Protein AF-A0A8H6ACX0-F1 (afdb_monomer)

Mean predicted aligned error: 16.63 Å

Nearest PDB structures (foldseek):
  4gsl-assembly1_A  TM=6.180E-01  e=2.201E-20  Saccharomyces cerevisiae S288C
  3vh3-assembly1_A  TM=6.660E-01  e=3.761E-18  Saccharomyces cerevisiae S288C
  3rui-assembly1_A  TM=6.653E-01  e=6.568E-18  Saccharomyces cerevisiae S288C
  4gsk-assembly1_A  TM=5.801E-01  e=6.174E-18  Saccharomyces cerevisiae S288C
  5yec-assembly1_C  TM=6.368E-01  e=9.916E-16  Saccharomyces cerevisiae S288C

Radius of gyration: 38.09 Å; Cα contacts (8 Å, |Δi|>4): 336; chains: 1; bounding box: 73×60×109 Å

pLDDT: mean 75.37, std 16.46, range [35.62, 96.12]

Structure (mmCIF, N/CA/C/O backbone):
data_AF-A0A8H6ACX0-F1
#
_entry.id   AF-A0A8H6ACX0-F1
#
loop_
_atom_site.group_PDB
_atom_site.id
_atom_site.type_symbol
_atom_site.label_atom_id
_atom_site.label_alt_id
_atom_site.label_comp_id
_atom_site.label_asym_id
_atom_site.label_entity_id
_atom_site.label_seq_id
_atom_site.pdbx_PDB_ins_code
_atom_site.Cartn_x
_atom_site.Cartn_y
_atom_site.Cartn_z
_atom_site.occupancy
_atom_site.B_iso_or_equiv
_atom_site.auth_seq_id
_atom_site.auth_comp_id
_atom_site.auth_asym_id
_atom_site.auth_atom_id
_atom_site.pdbx_PDB_model_num
ATOM 1 N N . MET A 1 1 ? -28.710 7.785 47.797 1.00 82.00 1 MET A N 1
ATOM 2 C CA . MET A 1 1 ? -28.654 9.125 48.424 1.00 82.00 1 MET A CA 1
ATOM 3 C C . MET A 1 1 ? -29.672 9.328 49.544 1.00 82.00 1 MET A C 1
ATOM 5 O O . MET A 1 1 ? -29.223 9.497 50.665 1.00 82.00 1 MET A O 1
ATOM 9 N N . LEU A 1 2 ? -30.997 9.242 49.324 1.00 87.50 2 LEU A N 1
ATOM 10 C CA . LEU A 1 2 ? -31.997 9.499 50.390 1.00 87.50 2 LEU A CA 1
ATOM 11 C C . LEU A 1 2 ? -31.757 8.698 51.688 1.00 87.50 2 LEU A C 1
ATOM 13 O O . LEU A 1 2 ? -31.843 9.261 52.769 1.00 87.50 2 LEU A O 1
ATOM 17 N N . ARG A 1 3 ? -31.379 7.414 51.590 1.00 84.50 3 ARG A N 1
ATOM 18 C CA . ARG A 1 3 ? -31.034 6.577 52.757 1.00 84.50 3 ARG A CA 1
ATOM 19 C C . ARG A 1 3 ? -29.955 7.203 53.651 1.00 84.50 3 ARG A C 1
ATOM 21 O O . ARG A 1 3 ? -30.097 7.164 54.864 1.00 84.50 3 ARG A O 1
ATOM 28 N N . ASN A 1 4 ? -28.929 7.815 53.059 1.00 86.75 4 ASN A N 1
ATOM 29 C CA . ASN A 1 4 ? -27.823 8.433 53.792 1.00 86.75 4 ASN A CA 1
ATOM 30 C C . ASN A 1 4 ? -28.323 9.646 54.592 1.00 86.75 4 ASN A C 1
ATOM 32 O O . ASN A 1 4 ? -27.988 9.798 55.762 1.00 86.75 4 ASN A O 1
ATOM 36 N N . LEU A 1 5 ? -29.188 10.465 53.979 1.00 88.00 5 LEU A N 1
ATOM 37 C CA . LEU A 1 5 ? -29.800 11.626 54.631 1.00 88.00 5 LEU A CA 1
ATOM 38 C C . LEU A 1 5 ? -30.750 11.212 55.763 1.00 88.00 5 LEU A C 1
ATOM 40 O O . LEU A 1 5 ? -30.734 11.826 56.821 1.00 88.00 5 LEU A O 1
ATOM 44 N N . LEU A 1 6 ? -31.534 10.144 55.587 1.00 85.81 6 LEU A N 1
ATOM 45 C CA . LEU A 1 6 ? -32.429 9.635 56.636 1.00 85.81 6 LEU A CA 1
ATOM 46 C C . LEU A 1 6 ? -31.661 9.124 57.864 1.00 85.81 6 LEU A C 1
ATOM 48 O O . LEU A 1 6 ? -32.062 9.393 58.994 1.00 85.81 6 LEU A O 1
ATOM 52 N N . VAL A 1 7 ? -30.542 8.424 57.650 1.00 83.88 7 VAL A N 1
ATOM 53 C CA . VAL A 1 7 ? -29.663 7.975 58.743 1.00 83.88 7 VAL A CA 1
ATOM 54 C C . VAL A 1 7 ? -29.082 9.173 59.497 1.00 83.88 7 VAL A C 1
ATOM 56 O O . VAL A 1 7 ? -29.109 9.185 60.728 1.00 83.88 7 VAL A O 1
ATOM 59 N N . LEU A 1 8 ? -28.629 10.206 58.778 1.00 86.06 8 LEU A N 1
ATOM 60 C CA . LEU A 1 8 ? -28.149 11.450 59.384 1.00 86.06 8 LEU A CA 1
ATOM 61 C C . LEU A 1 8 ? -29.243 12.125 60.223 1.00 86.06 8 LEU A C 1
ATOM 63 O O . LEU A 1 8 ? -28.983 12.522 61.359 1.00 86.06 8 LEU A O 1
ATOM 67 N N . VAL A 1 9 ? -30.467 12.212 59.692 1.00 87.25 9 VAL A N 1
ATOM 68 C CA . VAL A 1 9 ? -31.602 12.836 60.384 1.00 87.25 9 VAL A CA 1
ATOM 69 C C . VAL A 1 9 ? -31.907 12.131 61.707 1.00 87.25 9 VAL A C 1
ATOM 71 O O . VAL A 1 9 ? -32.035 12.783 62.748 1.00 87.25 9 VAL A O 1
ATOM 74 N N . LYS A 1 10 ? -31.936 10.795 61.687 1.00 82.50 10 LYS A N 1
ATOM 75 C CA . LYS A 1 10 ? -32.165 9.973 62.879 1.00 82.50 10 LYS A CA 1
ATOM 76 C C . LYS A 1 10 ? -31.045 10.117 63.911 1.00 82.50 10 LYS A C 1
ATOM 78 O O . LYS A 1 10 ? -31.325 10.248 65.099 1.00 82.50 10 LYS A O 1
ATOM 83 N N . HIS A 1 11 ? -29.785 10.133 63.477 1.00 82.38 11 HIS A N 1
ATOM 84 C CA . HIS A 1 11 ? -28.649 10.231 64.393 1.00 82.38 11 HIS A CA 1
ATOM 85 C C . HIS A 1 11 ? -28.528 11.620 65.042 1.00 82.38 11 HIS A C 1
ATOM 87 O O . HIS A 1 11 ? -28.291 11.724 66.245 1.00 82.38 11 HIS A O 1
ATOM 93 N N . ARG A 1 12 ? -28.709 12.691 64.258 1.00 86.50 12 ARG A N 1
ATOM 94 C CA . ARG A 1 12 ? -28.449 14.070 64.699 1.00 86.50 12 ARG A CA 1
ATOM 95 C C . ARG A 1 12 ? -29.638 14.729 65.397 1.00 86.50 12 ARG A C 1
ATOM 97 O O . ARG A 1 12 ? -29.415 15.430 66.382 1.00 86.50 12 ARG A O 1
ATOM 104 N N . TRP A 1 13 ? -30.862 14.525 64.902 1.00 86.69 13 TRP A N 1
ATOM 105 C CA . TRP A 1 13 ? -32.072 15.190 65.417 1.00 86.69 13 TRP A CA 1
ATOM 106 C C . TRP A 1 13 ? -33.065 14.241 66.097 1.00 86.69 13 TRP A C 1
ATOM 108 O O . TRP A 1 13 ? -34.023 14.724 66.689 1.00 86.69 13 TRP A O 1
ATOM 118 N N . ARG A 1 14 ? -32.836 12.916 66.055 1.00 82.94 14 ARG A N 1
ATOM 119 C CA . ARG A 1 14 ? -33.686 11.898 66.709 1.00 82.94 14 ARG A CA 1
ATOM 120 C C . ARG A 1 14 ? -35.179 12.040 66.365 1.00 82.94 14 ARG A C 1
ATOM 122 O O . ARG A 1 14 ? -36.037 11.882 67.224 1.00 82.94 14 ARG A O 1
ATOM 129 N N . LEU A 1 15 ? -35.474 12.385 65.110 1.00 85.31 15 LEU A N 1
ATOM 130 C CA . LEU A 1 15 ? -36.839 12.532 64.607 1.00 85.31 15 LEU A CA 1
ATOM 131 C C . LEU A 1 15 ? -37.348 11.205 64.038 1.00 85.31 15 LEU A C 1
ATOM 133 O O . LEU A 1 15 ? -36.742 10.659 63.116 1.00 85.31 15 LEU A O 1
ATOM 137 N N . ASP A 1 16 ? -38.503 10.754 64.525 1.00 81.56 16 ASP A N 1
ATOM 138 C CA . ASP A 1 16 ? -39.146 9.506 64.079 1.00 81.56 16 ASP A CA 1
ATOM 139 C C . ASP A 1 16 ? -40.148 9.722 62.930 1.00 81.56 16 ASP A C 1
ATOM 141 O O . ASP A 1 16 ? -40.586 8.774 62.269 1.00 81.56 16 ASP A O 1
ATOM 145 N N . LYS A 1 17 ? -40.510 10.985 62.668 1.00 88.31 17 LYS A N 1
ATOM 146 C CA . LYS A 1 17 ? -41.426 11.404 61.603 1.00 88.31 17 LYS A CA 1
ATOM 147 C C . LYS A 1 17 ? -40.907 12.666 60.929 1.00 88.31 17 LYS A C 1
ATOM 149 O O . LYS A 1 17 ? -40.669 13.669 61.595 1.00 88.31 17 LYS A O 1
ATOM 154 N N . ILE A 1 18 ? -40.772 12.622 59.606 1.00 91.81 18 ILE A N 1
ATOM 155 C CA . ILE A 1 18 ? -40.275 13.738 58.799 1.00 91.81 18 ILE A CA 1
ATOM 156 C C . ILE A 1 18 ? -41.053 13.891 57.494 1.00 91.81 18 ILE A C 1
ATOM 158 O O . ILE A 1 18 ? -41.563 12.922 56.931 1.00 91.81 18 ILE A O 1
ATOM 162 N N . GLN A 1 19 ? -41.104 15.115 56.980 1.00 92.56 19 GLN A N 1
ATOM 163 C CA . GLN A 1 19 ? -41.608 15.410 55.643 1.00 92.56 19 GLN A CA 1
ATOM 164 C C . GLN A 1 19 ? -40.421 15.680 54.714 1.00 92.56 19 GLN A C 1
ATOM 166 O O . GLN A 1 19 ? -39.560 16.498 55.025 1.00 92.56 19 GLN A O 1
ATOM 171 N N . VAL A 1 20 ? -40.351 14.968 53.589 1.00 92.44 20 VAL A N 1
ATOM 172 C CA . VAL A 1 20 ? -39.252 15.057 52.620 1.00 92.44 20 VAL A CA 1
ATOM 173 C C . VAL A 1 20 ? -39.792 15.545 51.282 1.00 92.44 20 VAL A C 1
ATOM 175 O O . VAL A 1 20 ? -40.618 14.877 50.659 1.00 92.44 20 VAL A O 1
ATOM 178 N N . LEU A 1 21 ? -39.281 16.681 50.806 1.00 90.25 21 LEU A N 1
ATOM 179 C CA . LEU A 1 21 ? -39.491 17.145 49.437 1.00 90.25 21 LEU A CA 1
ATOM 180 C C . LEU A 1 21 ? -38.438 16.509 48.520 1.00 90.25 21 LEU A C 1
ATOM 182 O O . LEU A 1 21 ? -37.252 16.827 48.590 1.00 90.25 21 LEU A O 1
ATOM 186 N N . ARG A 1 22 ? -38.867 15.610 47.632 1.00 88.56 22 ARG A N 1
ATOM 187 C CA . ARG A 1 22 ? -38.025 15.079 46.557 1.00 88.56 22 ARG A CA 1
ATOM 188 C C . ARG A 1 22 ? -38.081 16.032 45.370 1.00 88.56 22 ARG A C 1
ATOM 190 O O . ARG A 1 22 ? -38.904 15.842 44.474 1.00 88.56 22 ARG A O 1
ATOM 197 N N . TYR A 1 23 ? -37.190 17.013 45.367 1.00 86.44 23 TYR A N 1
ATOM 198 C CA . TYR A 1 23 ? -37.016 17.920 44.240 1.00 86.44 23 TYR A CA 1
ATOM 199 C C . TYR A 1 23 ? -36.423 17.177 43.032 1.00 86.44 23 TYR A C 1
ATOM 201 O O . TYR A 1 23 ? -35.438 16.445 43.168 1.00 86.44 23 TYR A O 1
ATOM 209 N N . ARG A 1 24 ? -37.044 17.315 41.856 1.00 83.69 24 ARG A N 1
ATOM 210 C CA . ARG A 1 24 ? -36.493 16.840 40.579 1.00 83.69 24 ARG A CA 1
ATOM 211 C C . ARG A 1 24 ? -36.649 17.939 39.546 1.00 83.69 24 ARG A C 1
ATOM 213 O O . ARG A 1 24 ? -37.777 18.283 39.213 1.00 83.69 24 ARG A O 1
ATOM 220 N N . ASP A 1 25 ? -35.529 18.408 39.019 1.00 80.06 25 ASP A N 1
ATOM 221 C CA . ASP A 1 25 ? -35.501 19.419 37.973 1.00 80.06 25 ASP A CA 1
ATOM 222 C C . ASP A 1 25 ? -34.890 18.843 36.698 1.00 80.06 25 ASP A C 1
ATOM 224 O O . ASP A 1 25 ? -33.952 18.044 36.733 1.00 80.06 25 ASP A O 1
ATOM 228 N N . ILE A 1 26 ? -35.467 19.236 35.575 1.00 78.31 26 ILE A N 1
ATOM 229 C CA . ILE A 1 26 ? -34.961 19.000 34.230 1.00 78.31 26 ILE A CA 1
ATOM 230 C C . ILE A 1 26 ? -35.291 20.278 33.480 1.00 78.31 26 ILE A C 1
ATOM 232 O O . ILE A 1 26 ? -36.463 20.531 33.201 1.00 78.31 26 ILE A O 1
ATOM 236 N N . HIS A 1 27 ? -34.251 21.048 33.151 1.00 73.06 27 HIS A N 1
ATOM 237 C CA . HIS A 1 27 ? -34.336 22.327 32.439 1.00 73.06 27 HIS A CA 1
ATOM 238 C C . HIS A 1 27 ? -35.408 22.374 31.332 1.00 73.06 27 HIS A C 1
ATOM 240 O O . HIS A 1 27 ? -36.217 23.296 31.354 1.00 73.06 27 HIS A O 1
ATOM 246 N N . PRO A 1 28 ? -35.519 21.376 30.431 1.00 74.62 28 PRO A N 1
ATOM 247 C CA . PRO A 1 28 ? -36.496 21.430 29.339 1.00 74.62 28 PRO A CA 1
ATOM 248 C C . PRO A 1 28 ? -37.962 21.150 29.735 1.00 74.62 28 PRO A C 1
ATOM 250 O O . PRO A 1 28 ? -38.833 21.185 28.872 1.00 74.62 28 PRO A O 1
ATOM 253 N N . LYS A 1 29 ? -38.277 20.794 30.992 1.00 71.94 29 LYS A N 1
ATOM 254 C CA . LYS A 1 29 ? -39.641 20.408 31.430 1.00 71.94 29 LYS A CA 1
ATOM 255 C C . LYS A 1 29 ? -40.003 20.949 32.818 1.00 71.94 29 LYS A C 1
ATOM 257 O O . LYS A 1 29 ? -40.653 20.241 33.590 1.00 71.94 29 LYS A O 1
ATOM 262 N N . ARG A 1 30 ? -39.598 22.183 33.136 1.00 70.56 30 ARG A N 1
ATOM 263 C CA . ARG A 1 30 ? -39.883 22.836 34.433 1.00 70.56 30 ARG A CA 1
ATOM 264 C C . ARG A 1 30 ? -41.377 22.907 34.766 1.00 70.56 30 ARG A C 1
ATOM 266 O O . ARG A 1 30 ? -41.746 22.736 35.922 1.00 70.56 30 ARG A O 1
ATOM 273 N N . GLU A 1 31 ? -42.222 23.038 33.746 1.00 70.25 31 GLU A N 1
ATOM 274 C CA . GLU A 1 31 ? -43.688 23.079 33.879 1.00 70.25 31 GLU A CA 1
ATOM 275 C C . GLU A 1 31 ? -44.299 21.769 34.405 1.00 70.25 31 GLU A C 1
ATOM 277 O O . GLU A 1 31 ? -45.430 21.731 34.889 1.00 70.25 31 GLU A O 1
ATOM 282 N N . GLN A 1 32 ? -43.569 20.652 34.323 1.00 73.81 32 GLN A N 1
ATOM 283 C CA . GLN A 1 32 ? -44.050 19.374 34.830 1.00 73.81 32 GLN A CA 1
ATOM 284 C C . GLN A 1 32 ? -43.686 19.241 36.310 1.00 73.81 32 GLN A C 1
ATOM 286 O O . GLN A 1 32 ? -42.535 18.966 36.651 1.00 73.81 32 GLN A O 1
ATOM 291 N N . GLY A 1 33 ? -44.686 19.355 37.190 1.00 68.06 33 GLY A N 1
ATOM 292 C CA . GLY A 1 33 ? -44.571 19.135 38.637 1.00 68.06 33 GLY A CA 1
ATOM 293 C C . GLY A 1 33 ? -44.185 17.696 39.005 1.00 68.06 33 GLY A C 1
ATOM 294 O O . GLY A 1 33 ? -45.006 16.912 39.470 1.00 68.06 33 GLY A O 1
ATOM 295 N N . ARG A 1 34 ? -42.920 17.325 38.786 1.00 78.31 34 ARG A N 1
ATOM 296 C CA . ARG A 1 34 ? -42.353 15.989 39.069 1.00 78.31 34 ARG A CA 1
ATOM 297 C C . ARG A 1 34 ? -41.782 15.867 40.482 1.00 78.31 34 ARG A C 1
ATOM 299 O O . ARG A 1 34 ? -41.337 14.783 40.880 1.00 78.31 34 ARG A O 1
ATOM 306 N N . SER A 1 35 ? -41.759 16.976 41.214 1.00 85.31 35 SER A N 1
ATOM 307 C CA . SER A 1 35 ? -41.362 17.026 42.614 1.00 85.31 35 SER A CA 1
ATOM 308 C C . SER A 1 35 ? -42.467 16.438 43.483 1.00 85.31 35 SER A C 1
ATOM 310 O O . SER A 1 35 ? -43.641 16.741 43.304 1.00 85.31 35 SER A O 1
ATOM 312 N N . ILE A 1 36 ? -42.091 15.568 44.417 1.00 87.12 36 ILE A N 1
ATOM 313 C CA . ILE A 1 36 ? -43.046 14.844 45.264 1.00 87.12 36 ILE A CA 1
ATOM 314 C C . ILE A 1 36 ? -42.715 15.145 46.718 1.00 87.12 36 ILE A C 1
ATOM 316 O O . ILE A 1 36 ? -41.563 15.003 47.131 1.00 87.12 36 ILE A O 1
ATOM 320 N N . VAL A 1 37 ? -43.725 15.514 47.501 1.00 90.19 37 VAL A N 1
ATOM 321 C CA . VAL A 1 37 ? -43.616 15.609 48.959 1.00 90.19 37 VAL A CA 1
ATOM 322 C C . VAL A 1 37 ? -44.062 14.281 49.559 1.00 90.19 37 VAL A C 1
ATOM 324 O O . VAL A 1 37 ? -45.166 13.814 49.294 1.00 90.19 37 VAL A O 1
ATOM 327 N N . VAL A 1 38 ? -43.199 13.656 50.356 1.00 90.75 38 VAL A N 1
ATOM 328 C CA . VAL A 1 38 ? -43.487 12.380 51.020 1.00 90.75 38 VAL A CA 1
ATOM 329 C C . VAL A 1 38 ? -43.268 12.538 52.515 1.00 90.75 38 VAL A C 1
ATOM 331 O O . VAL A 1 38 ? -42.186 12.924 52.953 1.00 90.75 38 VAL A O 1
ATOM 334 N N . THR A 1 39 ? -44.278 12.197 53.307 1.00 90.06 39 THR A N 1
ATOM 335 C CA . THR A 1 39 ? -44.142 12.100 54.763 1.00 90.06 39 THR A CA 1
ATOM 336 C C . THR A 1 39 ? -43.707 10.686 55.120 1.00 90.06 39 THR A C 1
ATOM 338 O O . THR A 1 39 ? -44.407 9.718 54.826 1.00 90.06 39 THR A O 1
ATOM 341 N N . LEU A 1 40 ? -42.536 10.563 55.736 1.00 88.12 40 LEU A N 1
ATOM 342 C CA . LEU A 1 40 ? -41.957 9.300 56.171 1.00 88.12 40 LEU A CA 1
ATOM 343 C C . LEU A 1 40 ? -42.019 9.230 57.696 1.00 88.12 40 LEU A C 1
ATOM 345 O O . LEU A 1 40 ? -41.644 10.175 58.386 1.00 88.12 40 LEU A O 1
ATOM 349 N N . ALA A 1 41 ? -42.489 8.103 58.214 1.00 85.50 41 ALA A N 1
ATOM 350 C CA . ALA A 1 41 ? -42.482 7.792 59.635 1.00 85.50 41 ALA A CA 1
ATOM 351 C C . ALA A 1 41 ? -41.902 6.393 59.832 1.00 85.50 41 ALA A C 1
ATOM 353 O O . ALA A 1 41 ? -42.110 5.503 58.997 1.00 85.50 41 ALA A O 1
ATOM 354 N N . GLU A 1 42 ? -41.157 6.197 60.911 1.00 79.25 42 GLU A N 1
ATOM 355 C CA . GLU A 1 42 ? -40.620 4.887 61.250 1.00 79.25 42 GLU A CA 1
ATOM 356 C C . GLU A 1 42 ? -41.750 3.929 61.665 1.00 79.25 42 GLU A C 1
ATOM 358 O O . GLU A 1 42 ? -42.596 4.260 62.488 1.00 79.25 42 GLU A O 1
ATOM 363 N N . LYS A 1 43 ? -41.783 2.721 61.085 1.00 69.75 43 LYS A N 1
ATOM 364 C CA . LYS A 1 43 ? -42.826 1.710 61.362 1.00 69.75 43 LYS A CA 1
ATOM 365 C C . LYS A 1 43 ? -42.577 0.874 62.628 1.00 69.75 43 LYS A C 1
ATOM 367 O O . LYS A 1 43 ? -43.373 -0.007 62.931 1.00 69.75 43 LYS A O 1
ATOM 372 N N . ASN A 1 44 ? -41.499 1.122 63.371 1.00 57.25 44 ASN A N 1
ATOM 373 C CA . ASN A 1 44 ? -41.076 0.270 64.483 1.00 57.25 44 ASN A CA 1
ATOM 374 C C . ASN A 1 44 ? -41.354 0.912 65.845 1.00 57.25 44 ASN A C 1
ATOM 376 O O . ASN A 1 44 ? -40.449 1.448 66.472 1.00 57.25 44 ASN A O 1
ATOM 380 N N . GLN A 1 45 ? -42.587 0.780 66.336 1.00 52.47 45 GLN A N 1
ATOM 381 C CA . GLN A 1 45 ? -42.869 0.925 67.772 1.00 52.47 45 GLN A CA 1
ATOM 382 C C . GLN A 1 45 ? -42.791 -0.411 68.538 1.00 52.47 45 GLN A C 1
ATOM 384 O O . GLN A 1 45 ? -42.699 -0.389 69.755 1.00 52.47 45 GLN A O 1
ATOM 389 N N . HIS A 1 46 ? -42.733 -1.571 67.862 1.00 44.75 46 HIS A N 1
ATOM 390 C CA . HIS A 1 46 ? -42.838 -2.888 68.524 1.00 44.75 46 HIS A CA 1
ATOM 391 C C . HIS A 1 46 ? -41.565 -3.755 68.578 1.00 44.75 46 HIS A C 1
ATOM 393 O O . HIS A 1 46 ? -41.613 -4.850 69.126 1.00 44.75 46 HIS A O 1
ATOM 399 N N . LEU A 1 47 ? -40.415 -3.295 68.074 1.00 47.31 47 LEU A N 1
ATOM 400 C CA . LEU A 1 47 ? -39.134 -4.023 68.212 1.00 47.31 47 LEU A CA 1
ATOM 401 C C . LEU A 1 47 ? -38.209 -3.435 69.293 1.00 47.31 47 LEU A C 1
ATOM 403 O O . LEU A 1 47 ? -37.073 -3.876 69.439 1.00 47.31 47 LEU A O 1
ATOM 407 N N . LEU A 1 48 ? -38.682 -2.433 70.044 1.00 47.81 48 LEU A N 1
ATOM 408 C CA . LEU A 1 48 ? -37.875 -1.683 71.013 1.00 47.81 48 LEU A CA 1
ATOM 409 C C . LEU A 1 48 ? -38.030 -2.142 72.472 1.00 47.81 48 LEU A C 1
ATOM 411 O O . LEU A 1 48 ? -37.261 -1.682 73.313 1.00 47.81 48 LEU A O 1
ATOM 415 N N . ASP A 1 49 ? -38.927 -3.087 72.773 1.00 41.69 49 ASP A N 1
ATOM 416 C CA . ASP A 1 49 ? -39.101 -3.585 74.149 1.00 41.69 49 ASP A CA 1
ATOM 417 C C . ASP A 1 49 ? -38.270 -4.833 74.492 1.00 41.69 49 ASP A C 1
ATOM 419 O O . ASP A 1 49 ? -38.099 -5.135 75.669 1.00 41.69 49 ASP A O 1
ATOM 423 N N . SER A 1 50 ? -37.660 -5.522 73.518 1.00 39.59 50 SER A N 1
ATOM 424 C CA . SER A 1 50 ? -36.842 -6.720 73.793 1.00 39.59 50 SER A CA 1
ATOM 425 C C . SER A 1 50 ? -35.332 -6.543 73.602 1.00 39.59 50 SER A C 1
ATOM 427 O O . SER A 1 50 ? -34.583 -7.491 73.821 1.00 39.59 50 SER A O 1
ATOM 429 N N . VAL A 1 51 ? -34.849 -5.354 73.222 1.00 43.47 51 VAL A N 1
ATOM 430 C CA . VAL A 1 51 ? -33.404 -5.084 73.069 1.00 43.47 51 VAL A CA 1
ATOM 431 C C . VAL A 1 51 ? -33.042 -3.720 73.664 1.00 43.47 51 VAL A C 1
ATOM 433 O O . VAL A 1 51 ? -32.431 -2.864 73.029 1.00 43.47 51 VAL A O 1
ATOM 436 N N . LYS A 1 52 ? -33.411 -3.494 74.928 1.00 46.38 52 LYS A N 1
ATOM 437 C CA . LYS A 1 52 ? -32.636 -2.573 75.766 1.00 46.38 52 LYS A CA 1
ATOM 438 C C . LYS A 1 52 ? -31.378 -3.316 76.216 1.00 46.38 52 LYS A C 1
ATOM 440 O O . LYS A 1 52 ? -31.472 -4.384 76.805 1.00 46.38 52 LYS A O 1
ATOM 445 N N . LEU A 1 53 ? -30.222 -2.704 75.954 1.00 44.56 53 LEU A N 1
ATOM 446 C CA . LEU A 1 53 ? -28.901 -3.060 76.487 1.00 44.56 53 LEU A CA 1
ATOM 447 C C . LEU A 1 53 ? -28.280 -4.365 75.961 1.00 44.56 53 LEU A C 1
ATOM 449 O O . LEU A 1 53 ? -28.103 -5.323 76.707 1.00 44.56 53 LEU A O 1
ATOM 453 N N . LYS A 1 54 ? -27.817 -4.361 74.706 1.00 35.62 54 LYS A N 1
ATOM 454 C CA . LYS A 1 54 ? -26.552 -5.023 74.339 1.00 35.62 54 LYS A CA 1
ATOM 455 C C . LYS A 1 54 ? -26.027 -4.471 73.012 1.00 35.62 54 LYS A C 1
ATOM 457 O O . LYS A 1 54 ? -26.752 -4.439 72.029 1.00 35.62 54 LYS A O 1
ATOM 462 N N . ALA A 1 55 ? -24.757 -4.072 73.044 1.00 43.38 55 ALA A N 1
ATOM 463 C CA . ALA A 1 55 ? -23.898 -3.690 71.927 1.00 43.38 55 ALA A CA 1
ATOM 464 C C . ALA A 1 55 ? -24.175 -2.330 71.253 1.00 43.38 55 ALA A C 1
ATOM 466 O O . ALA A 1 55 ? -24.891 -2.205 70.265 1.00 43.38 55 ALA A O 1
ATOM 467 N N . LEU A 1 56 ? -23.424 -1.332 71.727 1.00 46.31 56 LEU A N 1
ATOM 468 C CA . LEU A 1 56 ? -22.931 -0.205 70.931 1.00 46.31 56 LEU A CA 1
ATOM 469 C C . LEU A 1 56 ? -21.895 -0.658 69.867 1.00 46.31 56 LEU A C 1
ATOM 471 O O . LEU A 1 56 ? -21.216 0.185 69.287 1.00 46.31 56 LEU A O 1
ATOM 475 N N . ASP A 1 57 ? -21.765 -1.965 69.602 1.00 43.59 57 ASP A N 1
ATOM 476 C CA . ASP A 1 57 ? -20.913 -2.501 68.547 1.00 43.59 57 ASP A CA 1
ATOM 477 C C . ASP A 1 57 ? -21.646 -2.436 67.206 1.00 43.59 57 ASP A C 1
ATOM 479 O O . ASP A 1 57 ? -22.445 -3.296 66.837 1.00 43.59 57 ASP A O 1
ATOM 483 N N . SER A 1 58 ? -21.286 -1.419 66.425 1.00 54.34 58 SER A N 1
ATOM 484 C CA . SER A 1 58 ? -21.243 -1.497 64.961 1.00 54.34 58 SER A CA 1
ATOM 485 C C . SER A 1 58 ? -22.547 -1.887 64.244 1.00 54.34 58 SER A C 1
ATOM 487 O O . SER A 1 58 ? -22.564 -2.795 63.414 1.00 54.34 58 SER A O 1
ATOM 489 N N . PHE A 1 59 ? -23.647 -1.158 64.469 1.00 61.50 59 PHE A N 1
ATOM 490 C CA . PHE A 1 59 ? -24.782 -1.212 63.536 1.00 61.50 59 PHE A CA 1
ATOM 491 C C . PHE A 1 59 ? -24.386 -0.555 62.202 1.00 61.50 59 PHE A C 1
ATOM 493 O O . PHE A 1 59 ? -24.582 0.642 61.987 1.00 61.50 59 PHE A O 1
ATOM 500 N N . ILE A 1 60 ? -23.780 -1.336 61.307 1.00 65.00 60 ILE A N 1
ATOM 501 C CA . ILE A 1 60 ? -23.426 -0.904 59.955 1.00 65.00 60 ILE A CA 1
ATOM 502 C C . ILE A 1 60 ? -24.692 -0.985 59.088 1.00 65.00 60 ILE A C 1
ATOM 504 O O . ILE A 1 60 ? -25.248 -2.074 58.910 1.00 65.00 60 ILE A O 1
ATOM 508 N N . PRO A 1 61 ? -25.183 0.137 58.528 1.00 71.62 61 PRO A N 1
ATOM 509 C CA . PRO A 1 61 ? -26.345 0.109 57.652 1.00 71.62 61 PRO A CA 1
ATOM 510 C C . PRO A 1 61 ? -26.034 -0.683 56.376 1.00 71.62 61 PRO A C 1
ATOM 512 O O . PRO A 1 61 ? -24.924 -0.635 55.849 1.00 71.62 61 PRO A O 1
ATOM 515 N N . LYS A 1 62 ? -27.037 -1.383 55.831 1.00 79.31 62 LYS A N 1
ATOM 516 C CA . LYS A 1 62 ? -26.896 -2.153 54.585 1.00 79.31 62 LYS A CA 1
ATOM 517 C C . LYS A 1 62 ? -26.419 -1.254 53.434 1.00 79.31 62 LYS A C 1
ATOM 519 O O . LYS A 1 62 ? -27.187 -0.429 52.930 1.00 79.31 62 LYS A O 1
ATOM 524 N N . VAL A 1 63 ? -25.178 -1.456 52.991 1.00 82.00 63 VAL A N 1
ATOM 525 C CA 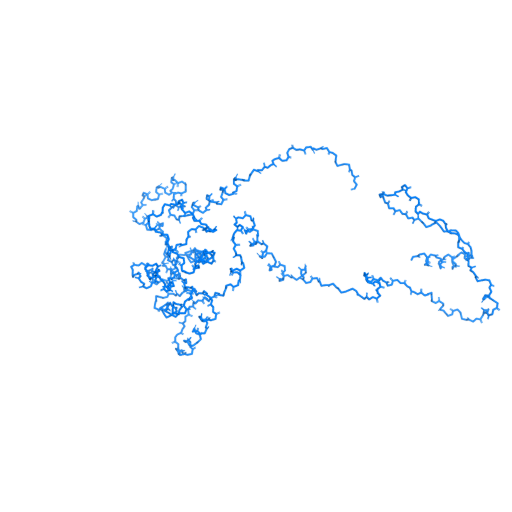. VAL A 1 63 ? -24.565 -0.718 51.879 1.00 82.00 63 VAL A CA 1
ATOM 526 C C . VAL A 1 63 ? -25.108 -1.237 50.544 1.00 82.00 63 VAL A C 1
ATOM 528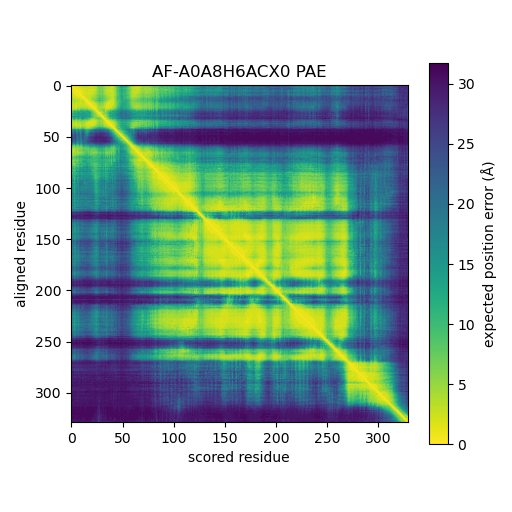 O O . VAL A 1 63 ? -25.166 -2.438 50.291 1.00 82.00 63 VAL A O 1
ATOM 531 N N . THR A 1 64 ? -25.542 -0.319 49.683 1.00 84.75 64 THR A N 1
ATOM 532 C CA . THR A 1 64 ? -26.026 -0.590 48.319 1.00 84.75 64 THR A CA 1
ATOM 533 C C . THR A 1 64 ? -25.556 0.539 47.411 1.00 84.75 64 THR A C 1
ATOM 535 O O . THR A 1 64 ? -25.576 1.686 47.852 1.00 84.75 64 THR A O 1
ATOM 538 N N . GLY A 1 65 ? -25.207 0.260 46.157 1.00 85.56 65 GLY A N 1
ATOM 539 C CA . GLY A 1 65 ? -24.739 1.315 45.249 1.00 85.56 65 GLY A CA 1
ATOM 540 C C . GLY A 1 65 ? -24.088 0.839 43.956 1.00 85.56 65 GLY A C 1
ATOM 541 O O . GLY A 1 65 ? -23.888 1.657 43.072 1.00 85.56 65 GLY A O 1
ATOM 542 N N . TRP A 1 66 ? -23.798 -0.460 43.830 1.00 87.94 66 TRP A N 1
ATOM 543 C CA . TRP A 1 66 ? -23.301 -1.045 42.587 1.00 87.94 66 TRP A CA 1
ATOM 544 C C . TRP A 1 66 ? -24.205 -0.689 41.402 1.00 87.94 66 TRP A C 1
ATOM 546 O O . TRP A 1 66 ? -25.412 -0.960 41.425 1.00 87.94 66 TRP A O 1
ATOM 556 N N . GLU A 1 67 ? -23.610 -0.063 40.387 1.00 89.69 67 GLU A N 1
ATOM 557 C CA . GLU A 1 67 ? -24.280 0.240 39.130 1.00 89.69 67 GLU A CA 1
ATOM 558 C C . GLU A 1 67 ? -24.580 -1.069 38.391 1.00 89.69 67 GLU A C 1
ATOM 560 O O . GLU A 1 67 ? -23.797 -2.022 38.419 1.00 89.69 67 GLU A O 1
ATOM 565 N N . ARG A 1 68 ? -25.741 -1.133 37.741 1.00 88.44 68 ARG A N 1
ATOM 566 C CA . ARG A 1 68 ? -26.095 -2.270 36.892 1.00 88.44 68 ARG A CA 1
ATOM 567 C C . ARG A 1 68 ? -25.565 -2.036 35.482 1.00 88.44 68 ARG A C 1
ATOM 569 O O . ARG A 1 68 ? -25.501 -0.907 34.992 1.00 88.44 68 ARG A O 1
ATOM 576 N N . ASN A 1 69 ? -25.201 -3.117 34.810 1.00 88.88 69 ASN A N 1
ATOM 577 C CA . ASN A 1 69 ? -25.005 -3.081 33.368 1.00 88.88 69 ASN A CA 1
ATOM 578 C C . ASN A 1 69 ? -26.370 -2.875 32.652 1.00 88.88 69 ASN A C 1
ATOM 580 O O . ASN A 1 69 ? -27.421 -2.988 33.294 1.00 88.88 69 ASN A O 1
ATOM 584 N N . PRO A 1 70 ? -26.393 -2.604 31.333 1.00 89.12 70 PRO A N 1
ATOM 585 C CA . PRO A 1 70 ? -27.643 -2.456 30.575 1.00 89.12 70 PRO A CA 1
ATOM 586 C C . PRO A 1 70 ? -28.580 -3.676 30.653 1.00 89.12 70 PRO A C 1
ATOM 588 O O . PRO A 1 70 ? -29.787 -3.537 30.501 1.00 89.12 70 PRO A O 1
ATOM 591 N N . THR A 1 71 ? -28.048 -4.868 30.957 1.00 87.75 71 THR A N 1
ATOM 592 C CA . THR A 1 71 ? -28.829 -6.107 31.147 1.00 87.75 71 THR A CA 1
ATOM 593 C C . THR A 1 71 ? -29.365 -6.282 32.575 1.00 87.75 71 THR A C 1
ATOM 595 O O . THR A 1 71 ? -29.942 -7.315 32.913 1.00 87.75 71 THR A O 1
ATOM 598 N N . GLY A 1 72 ? -29.187 -5.280 33.441 1.00 87.44 72 GLY A N 1
ATOM 599 C CA . GLY A 1 72 ? -29.695 -5.273 34.808 1.00 87.44 72 GLY A CA 1
ATOM 600 C C . GLY A 1 72 ? -28.892 -6.122 35.797 1.00 87.44 72 GLY A C 1
ATOM 601 O O . GLY A 1 72 ? -29.304 -6.235 36.952 1.00 87.44 72 GLY A O 1
ATOM 602 N N . LYS A 1 73 ? -27.752 -6.702 35.412 1.00 90.69 73 LYS A N 1
ATOM 603 C CA . LYS A 1 73 ? -26.865 -7.473 36.300 1.00 90.69 73 LYS A CA 1
ATOM 604 C C . LYS A 1 73 ? -25.832 -6.569 36.982 1.00 90.69 73 LYS A C 1
ATOM 606 O O . LYS A 1 73 ? -25.423 -5.543 36.446 1.00 90.69 73 LYS A O 1
ATOM 611 N N . LEU A 1 74 ? -25.423 -6.958 38.189 1.00 89.31 74 LEU A N 1
ATOM 612 C CA . LEU A 1 74 ? -24.383 -6.279 38.968 1.00 89.31 74 LEU A CA 1
ATOM 613 C C . LEU A 1 74 ? -23.026 -6.901 38.629 1.00 89.31 74 LEU A C 1
ATOM 615 O O . LEU A 1 74 ? -22.569 -7.811 39.315 1.00 89.31 74 LEU A O 1
ATOM 619 N N . THR A 1 75 ? -22.425 -6.454 37.530 1.00 91.00 75 THR A N 1
ATOM 620 C CA . THR A 1 75 ? -21.114 -6.918 37.055 1.00 91.00 75 THR A CA 1
ATOM 621 C C . THR A 1 75 ? -20.236 -5.721 36.711 1.00 91.00 75 THR A C 1
ATOM 623 O O . THR A 1 75 ? -20.756 -4.655 36.380 1.00 91.00 75 THR A O 1
ATOM 626 N N . GLY A 1 76 ? -18.912 -5.899 36.750 1.00 86.81 76 GLY A N 1
ATOM 627 C CA . GLY A 1 76 ? -17.976 -4.898 36.231 1.00 86.81 76 GLY A CA 1
ATOM 628 C C . GLY A 1 76 ? -18.226 -4.604 34.747 1.00 86.81 76 GLY A C 1
ATOM 629 O O . GLY A 1 76 ? -18.788 -5.436 34.028 1.00 86.81 76 GLY A O 1
ATOM 630 N N . ARG A 1 77 ? -17.828 -3.410 34.300 1.00 86.81 77 ARG A N 1
ATOM 631 C CA . ARG A 1 77 ? -17.803 -3.040 32.880 1.00 86.81 77 ARG A CA 1
ATOM 632 C C . ARG A 1 77 ? -16.373 -3.183 32.375 1.00 86.81 77 ARG A C 1
ATOM 634 O O . ARG A 1 77 ? -15.465 -2.609 32.966 1.00 86.81 77 ARG A O 1
ATOM 641 N N . LEU A 1 78 ? -16.202 -3.951 31.307 1.00 87.81 78 LEU A N 1
ATOM 642 C CA . LEU A 1 78 ? -14.968 -4.005 30.537 1.00 87.81 78 LEU A CA 1
ATOM 643 C C . LEU A 1 78 ? -15.217 -3.228 29.245 1.00 87.81 78 LEU A C 1
ATOM 645 O O . LEU A 1 78 ? -16.228 -3.465 28.584 1.00 87.81 78 LEU A O 1
ATOM 649 N N . VAL A 1 79 ? -14.332 -2.290 28.927 1.00 89.44 79 VAL A N 1
ATOM 650 C CA . VAL A 1 79 ? -14.372 -1.512 27.688 1.00 89.44 79 VAL A CA 1
ATOM 651 C C . VAL A 1 79 ? -13.008 -1.655 27.038 1.00 89.44 79 VAL A C 1
ATOM 653 O O . VAL A 1 79 ? -11.996 -1.432 27.700 1.00 89.44 79 VAL A O 1
ATOM 656 N N . ASP A 1 80 ? -12.997 -2.063 25.774 1.00 92.00 80 ASP A N 1
ATOM 657 C CA . ASP A 1 80 ? -11.793 -2.046 24.955 1.00 92.00 80 ASP A CA 1
ATOM 658 C C . ASP A 1 80 ? -11.590 -0.622 24.422 1.00 92.00 80 ASP A C 1
ATOM 660 O O . ASP A 1 80 ? -12.483 -0.053 23.794 1.00 92.00 80 ASP A O 1
ATOM 664 N N . LEU A 1 81 ? -10.443 -0.029 24.743 1.00 94.12 81 LEU A N 1
ATOM 665 C CA . LEU A 1 81 ? -10.051 1.310 24.303 1.00 94.12 81 LEU A CA 1
ATOM 666 C C . LEU A 1 81 ? -8.863 1.263 23.340 1.00 94.12 81 LEU A C 1
ATOM 668 O O . LEU A 1 81 ? -8.336 2.318 22.991 1.00 94.12 81 LEU A O 1
ATOM 672 N N . THR A 1 82 ? -8.429 0.075 22.909 1.00 92.75 82 THR A N 1
ATOM 673 C CA . THR A 1 82 ? -7.261 -0.084 22.040 1.00 92.75 82 THR A CA 1
ATOM 674 C C . THR A 1 82 ? -7.442 0.694 20.738 1.00 92.75 82 THR A C 1
ATOM 676 O O . THR A 1 82 ? -6.517 1.353 20.298 1.00 92.75 82 THR A O 1
ATOM 679 N N . GLU A 1 83 ? -8.643 0.757 20.162 1.00 88.94 83 GLU A N 1
ATOM 680 C CA . GLU A 1 83 ? -8.882 1.560 18.948 1.00 88.94 83 GLU A CA 1
ATOM 681 C C . GLU A 1 83 ? -8.686 3.076 19.130 1.00 88.94 83 GLU A C 1
ATOM 683 O O . GLU A 1 83 ? -8.462 3.772 18.147 1.00 88.94 83 GLU A O 1
ATOM 688 N N . TYR A 1 84 ? -8.755 3.588 20.363 1.00 89.50 84 TYR A N 1
ATOM 689 C CA . TYR A 1 84 ? -8.677 5.024 20.660 1.00 89.50 84 TYR A CA 1
ATOM 690 C C . TYR A 1 84 ? -7.392 5.442 21.373 1.00 89.50 84 TYR A C 1
ATOM 692 O O . TYR A 1 84 ? -7.073 6.628 21.397 1.00 89.50 84 TYR A O 1
ATOM 700 N N . LEU A 1 85 ? -6.697 4.502 22.015 1.00 92.12 85 LEU A N 1
ATOM 701 C CA . LEU A 1 85 ? -5.528 4.782 22.851 1.00 92.12 85 LEU A CA 1
ATOM 702 C C . LEU A 1 85 ? -4.256 4.089 22.363 1.00 92.12 85 LEU A C 1
ATOM 704 O O . LEU A 1 85 ? -3.176 4.457 22.819 1.00 92.12 85 LEU A O 1
ATOM 708 N N . ASP A 1 86 ? -4.360 3.102 21.472 1.00 95.38 86 ASP A N 1
ATOM 709 C CA . ASP A 1 86 ? -3.191 2.438 20.902 1.00 95.38 86 ASP A CA 1
ATOM 710 C C . ASP A 1 86 ? -2.588 3.302 19.781 1.00 95.38 86 ASP A C 1
ATOM 712 O O . ASP A 1 86 ? -3.246 3.517 18.756 1.00 95.38 86 ASP A O 1
ATOM 716 N N . PRO A 1 87 ? -1.353 3.814 19.944 1.00 95.12 87 PRO A N 1
ATOM 717 C CA . PRO A 1 87 ? 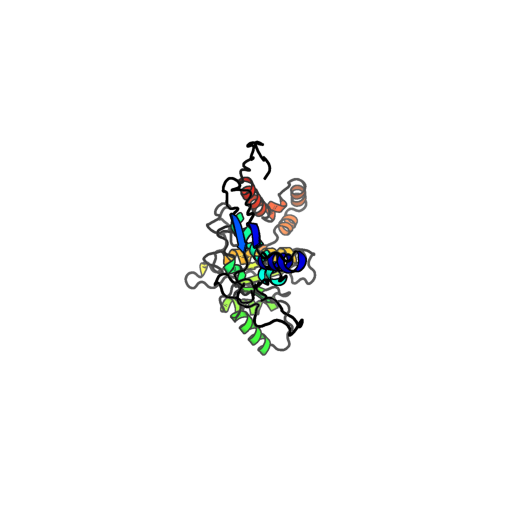-0.725 4.659 18.936 1.00 95.12 87 PRO A CA 1
ATOM 718 C C . PRO A 1 87 ? -0.511 3.936 17.601 1.00 95.12 87 PRO A C 1
ATOM 720 O O . PRO A 1 87 ? -0.578 4.592 16.562 1.00 95.12 87 PRO A O 1
ATOM 723 N N . GLU A 1 88 ? -0.293 2.616 17.602 1.00 93.62 88 GLU A N 1
ATOM 724 C CA . GLU A 1 88 ? -0.088 1.852 16.364 1.00 93.62 88 GLU A CA 1
ATOM 725 C C . GLU A 1 88 ? -1.391 1.769 15.562 1.00 93.62 88 GLU A C 1
ATOM 727 O O . GLU A 1 88 ? -1.424 2.132 14.386 1.00 93.62 88 GLU A O 1
ATOM 732 N N . ARG A 1 89 ? -2.509 1.420 16.216 1.00 91.19 89 ARG A N 1
ATOM 733 C CA . ARG A 1 89 ? -3.819 1.376 15.544 1.00 91.19 89 ARG A CA 1
ATOM 734 C C . ARG A 1 89 ? -4.287 2.741 15.063 1.00 91.19 89 ARG A C 1
ATOM 736 O O . ARG A 1 89 ? -4.887 2.830 13.995 1.00 91.19 89 ARG A O 1
ATOM 743 N N . LEU A 1 90 ? -4.031 3.799 15.830 1.00 91.00 90 LEU A N 1
ATOM 744 C CA . LEU A 1 90 ? -4.367 5.161 15.414 1.00 91.00 90 LEU A CA 1
ATOM 745 C C . LEU A 1 90 ? -3.564 5.589 14.181 1.00 91.00 90 LEU A C 1
ATOM 747 O O . LEU A 1 90 ? -4.115 6.240 13.290 1.00 91.00 90 LEU A O 1
ATOM 751 N N . ALA A 1 91 ? -2.283 5.215 14.107 1.00 90.19 91 ALA A N 1
ATOM 752 C CA . ALA A 1 91 ? -1.457 5.471 12.933 1.00 90.19 91 ALA A CA 1
ATOM 753 C C . ALA A 1 91 ? -1.996 4.722 11.704 1.00 90.19 91 ALA A C 1
ATOM 755 O O . ALA A 1 91 ? -2.216 5.350 10.667 1.00 90.19 91 ALA A O 1
ATOM 756 N N . ASP A 1 92 ? -2.309 3.432 11.843 1.00 90.19 92 ASP A N 1
ATOM 757 C CA . ASP A 1 92 ? -2.889 2.621 10.764 1.00 90.19 92 ASP A CA 1
ATOM 758 C C . ASP A 1 92 ? -4.228 3.192 10.274 1.00 90.19 92 ASP A C 1
ATOM 760 O O . ASP A 1 92 ? -4.447 3.346 9.070 1.00 90.19 92 ASP A O 1
ATOM 764 N N . GLN A 1 93 ? -5.115 3.578 11.198 1.00 89.44 93 GLN A N 1
ATOM 765 C CA . GLN A 1 93 ? -6.397 4.207 10.869 1.00 89.44 93 GLN A CA 1
ATOM 766 C C . GLN A 1 93 ? -6.216 5.553 10.160 1.00 89.44 93 GLN A C 1
ATOM 768 O O . GLN A 1 93 ? -6.962 5.857 9.227 1.00 89.44 93 GLN A O 1
ATOM 773 N N . SER A 1 94 ? -5.236 6.355 10.580 1.00 89.19 94 SER A N 1
ATOM 774 C CA . SER A 1 94 ? -4.922 7.643 9.955 1.00 89.19 94 SER A CA 1
ATOM 775 C C . SER A 1 94 ? -4.403 7.467 8.525 1.00 89.19 94 SER A C 1
ATOM 777 O O . SER A 1 94 ? -4.842 8.174 7.614 1.00 89.19 94 SER A O 1
ATOM 779 N N . VAL A 1 95 ? -3.520 6.492 8.288 1.00 90.69 95 VAL A N 1
ATOM 780 C CA . VAL A 1 95 ? -3.025 6.166 6.940 1.00 90.69 95 VAL A CA 1
ATOM 781 C C . VAL A 1 95 ? -4.166 5.669 6.050 1.00 90.69 95 VAL A C 1
ATOM 783 O O . VAL A 1 95 ? -4.364 6.197 4.953 1.00 90.69 95 VAL A O 1
ATOM 786 N N . ASP A 1 96 ? -4.975 4.725 6.540 1.00 90.38 96 ASP A N 1
ATOM 787 C CA . ASP A 1 96 ? -6.140 4.209 5.812 1.00 90.38 96 ASP A CA 1
ATOM 788 C C . ASP A 1 96 ? -7.147 5.329 5.489 1.00 90.38 96 ASP A C 1
ATOM 790 O O . ASP A 1 96 ? -7.721 5.352 4.397 1.00 90.38 96 ASP A O 1
ATOM 794 N N . LEU A 1 97 ? -7.376 6.266 6.416 1.00 91.50 97 LEU A N 1
ATOM 795 C CA . LEU A 1 97 ? -8.276 7.400 6.205 1.00 91.50 97 LEU A CA 1
ATOM 796 C C . LEU A 1 97 ? -7.744 8.344 5.123 1.00 91.50 97 LEU A C 1
ATOM 798 O O . LEU A 1 97 ? -8.519 8.751 4.263 1.00 91.50 97 LEU A O 1
ATOM 802 N N . ASN A 1 98 ? -6.447 8.656 5.118 1.00 90.75 98 ASN A N 1
ATOM 803 C CA . ASN A 1 98 ? -5.844 9.498 4.081 1.00 90.75 98 ASN A CA 1
ATOM 804 C C . ASN A 1 98 ? -6.021 8.891 2.680 1.00 90.75 98 ASN A C 1
ATOM 806 O O . ASN A 1 98 ? -6.458 9.581 1.757 1.00 90.75 98 ASN A O 1
ATOM 810 N N . LEU A 1 99 ? -5.786 7.585 2.532 1.00 88.69 99 LEU A N 1
ATOM 811 C CA . LEU A 1 99 ? -6.008 6.886 1.261 1.00 88.69 99 LEU A CA 1
ATOM 812 C C . LEU A 1 99 ? -7.498 6.861 0.876 1.00 88.69 99 LEU A C 1
ATOM 814 O O . LEU A 1 99 ? -7.852 7.121 -0.277 1.00 88.69 99 LEU A O 1
ATOM 818 N N . LYS A 1 100 ? -8.398 6.615 1.839 1.00 89.56 100 LYS A N 1
ATOM 819 C CA . LYS A 1 100 ? -9.856 6.662 1.614 1.00 89.56 100 LYS A CA 1
ATOM 820 C C . LYS A 1 100 ? -10.333 8.052 1.209 1.00 89.56 100 LYS A C 1
ATOM 822 O O . LYS A 1 100 ? -11.208 8.146 0.356 1.00 89.56 100 LYS A O 1
ATOM 827 N N . LEU A 1 101 ? -9.746 9.116 1.754 1.00 88.31 101 LEU A N 1
ATOM 828 C CA . LEU A 1 101 ? -10.047 10.488 1.350 1.00 88.31 101 LEU A CA 1
ATOM 829 C C . LEU A 1 101 ? -9.653 10.736 -0.108 1.00 88.31 101 LEU A C 1
ATOM 831 O O . LEU A 1 101 ? -10.448 11.334 -0.827 1.00 88.31 101 LEU A O 1
ATOM 835 N N . MET A 1 102 ? -8.507 10.227 -0.577 1.00 82.44 102 MET A N 1
ATOM 836 C CA . MET A 1 102 ? -8.153 10.294 -2.004 1.00 82.44 102 MET A CA 1
ATOM 837 C C . MET A 1 102 ? -9.190 9.574 -2.872 1.00 82.44 102 MET A C 1
ATOM 839 O O . MET A 1 102 ? -9.667 10.133 -3.858 1.00 82.44 102 MET A O 1
ATOM 843 N N . LYS A 1 103 ? -9.604 8.363 -2.478 1.00 87.44 103 LYS A N 1
ATOM 844 C CA . LYS A 1 103 ? -10.670 7.629 -3.175 1.00 87.44 103 LYS A CA 1
ATOM 845 C C . LYS A 1 103 ? -11.982 8.416 -3.193 1.00 87.44 103 LYS A C 1
ATOM 847 O O . LYS A 1 103 ? -12.577 8.578 -4.246 1.00 87.44 103 LYS A O 1
ATOM 852 N N . TRP A 1 104 ? -12.452 8.904 -2.050 1.00 85.31 104 TRP A N 1
ATOM 853 C CA . TRP A 1 104 ? -13.749 9.579 -1.963 1.00 85.31 104 TRP A CA 1
ATOM 854 C C . TRP A 1 104 ? -13.766 10.943 -2.648 1.00 85.31 104 TRP A C 1
ATOM 856 O O . TRP A 1 104 ? -14.803 11.319 -3.184 1.00 85.31 104 TRP A O 1
ATOM 866 N N . ARG A 1 105 ? -12.649 11.679 -2.616 1.00 82.12 105 ARG A N 1
ATOM 867 C CA . ARG A 1 105 ? -12.586 13.061 -3.108 1.00 82.12 105 ARG A CA 1
ATOM 868 C C . ARG A 1 105 ? -12.092 13.190 -4.545 1.00 82.12 105 ARG A C 1
ATOM 870 O O . ARG A 1 105 ? -12.539 14.098 -5.224 1.00 82.12 105 ARG A O 1
ATOM 877 N N . ILE A 1 106 ? -11.171 12.333 -4.988 1.00 77.25 106 ILE A N 1
ATOM 878 C CA . ILE A 1 106 ? -10.479 12.499 -6.279 1.00 77.25 106 ILE A CA 1
ATOM 879 C C . ILE A 1 106 ? -10.918 11.426 -7.274 1.00 77.25 106 ILE A C 1
ATOM 881 O O . ILE A 1 106 ? -11.308 11.739 -8.391 1.00 77.25 106 ILE A O 1
ATOM 885 N N . SER A 1 107 ? -10.872 10.152 -6.878 1.00 80.06 107 SER A N 1
ATOM 886 C CA . SER A 1 107 ? -11.152 9.040 -7.793 1.00 80.06 107 SER A CA 1
ATOM 887 C C . SER A 1 107 ? -11.991 7.952 -7.113 1.00 80.06 107 SER A C 1
ATOM 889 O O . SER A 1 107 ? -11.432 6.974 -6.606 1.00 80.06 107 SER A O 1
ATOM 891 N N . PRO A 1 108 ? -13.336 8.064 -7.126 1.00 84.44 108 PRO A N 1
ATOM 892 C CA . PRO A 1 108 ? -14.235 7.104 -6.471 1.00 84.44 108 PRO A CA 1
ATOM 893 C C . PRO A 1 108 ? -14.109 5.669 -6.990 1.00 84.44 108 PRO A C 1
ATOM 895 O O . PRO A 1 108 ? -14.328 4.712 -6.241 1.00 84.44 108 PRO A O 1
ATOM 898 N N . SER A 1 109 ? -13.717 5.515 -8.256 1.00 84.81 109 SER A N 1
ATOM 899 C CA . SER A 1 109 ? -13.453 4.232 -8.914 1.00 84.81 109 SER A CA 1
ATOM 900 C C . SER A 1 109 ? -12.107 3.603 -8.532 1.00 84.81 109 SER A C 1
ATOM 902 O O . SER A 1 109 ? -11.836 2.479 -8.950 1.00 84.81 109 SER A O 1
ATOM 904 N N . LEU A 1 110 ? -11.278 4.275 -7.720 1.00 86.50 110 LEU A N 1
ATOM 905 C CA . LEU A 1 110 ? -10.005 3.739 -7.242 1.00 86.50 110 LEU A CA 1
ATOM 906 C C . LEU A 1 110 ? -10.233 2.584 -6.255 1.00 86.50 110 LEU A C 1
ATOM 908 O O . LEU A 1 110 ? -10.924 2.710 -5.235 1.00 86.50 110 LEU A O 1
ATOM 912 N N . ASP A 1 111 ? -9.611 1.446 -6.532 1.00 88.31 111 ASP A N 1
ATOM 913 C CA . ASP A 1 111 ? -9.644 0.272 -5.673 1.00 88.31 111 ASP A CA 1
ATOM 914 C C . ASP A 1 111 ? -8.396 0.208 -4.784 1.00 88.31 111 ASP A C 1
ATOM 916 O O . ASP A 1 111 ? -7.323 -0.235 -5.200 1.00 88.31 111 ASP A O 1
ATOM 920 N N . LEU A 1 112 ? -8.553 0.674 -3.543 1.00 89.06 112 LEU A N 1
ATOM 921 C CA . LEU A 1 112 ? -7.503 0.669 -2.524 1.00 89.06 112 LEU A CA 1
ATOM 922 C C . LEU A 1 112 ? -7.231 -0.730 -1.960 1.00 89.06 112 LEU A C 1
ATOM 924 O O . LEU A 1 112 ? -6.116 -0.998 -1.517 1.00 89.06 112 LEU A O 1
ATOM 928 N N . GLU A 1 113 ? -8.217 -1.630 -1.990 1.00 90.69 113 GLU A N 1
ATOM 929 C CA . GLU A 1 113 ? -8.064 -2.973 -1.425 1.00 90.69 113 GLU A CA 1
ATOM 930 C C . GLU A 1 113 ? -7.128 -3.817 -2.286 1.00 90.69 113 GLU A C 1
ATOM 932 O O . GLU A 1 113 ? -6.296 -4.548 -1.746 1.00 90.69 113 GLU A O 1
ATOM 937 N N . LYS A 1 114 ? -7.187 -3.654 -3.616 1.00 89.75 114 LYS A N 1
ATOM 938 C CA . LYS A 1 114 ? -6.208 -4.262 -4.531 1.00 89.75 114 LYS A CA 1
ATOM 939 C C . LYS A 1 114 ? -4.783 -3.838 -4.194 1.00 89.75 114 LYS A C 1
ATOM 941 O O . LYS A 1 114 ? -3.905 -4.689 -4.103 1.00 89.75 114 LYS A O 1
ATOM 946 N N . ILE A 1 115 ? -4.556 -2.542 -3.975 1.00 90.50 115 ILE A N 1
ATOM 947 C CA . ILE A 1 115 ? -3.224 -2.009 -3.652 1.00 90.50 115 ILE A CA 1
ATOM 948 C C . ILE A 1 115 ? -2.748 -2.573 -2.307 1.00 90.50 115 ILE A C 1
ATOM 950 O O . ILE A 1 115 ? -1.640 -3.095 -2.223 1.00 90.50 115 ILE A O 1
ATOM 954 N N . LYS A 1 116 ? -3.605 -2.534 -1.278 1.00 90.81 116 LYS A N 1
ATOM 955 C CA . LYS A 1 116 ? -3.289 -2.980 0.089 1.00 90.81 116 LYS A CA 1
ATOM 956 C C . LYS A 1 116 ? -2.925 -4.465 0.181 1.00 90.81 116 LYS A C 1
ATOM 958 O O . LYS A 1 116 ? -2.049 -4.824 0.961 1.00 90.81 116 LYS A O 1
ATOM 963 N N . HIS A 1 117 ? -3.581 -5.323 -0.600 1.00 92.56 117 HIS A N 1
ATOM 964 C CA . HIS A 1 117 ? -3.362 -6.774 -0.558 1.00 92.56 117 HIS A CA 1
ATOM 965 C C . HIS A 1 117 ? -2.273 -7.280 -1.515 1.00 92.56 117 HIS A C 1
ATOM 967 O O . HIS A 1 117 ? -1.912 -8.456 -1.443 1.00 92.56 117 HIS A O 1
ATOM 973 N N . THR A 1 118 ? -1.750 -6.430 -2.402 1.00 91.69 118 THR A N 1
ATOM 974 C CA . THR A 1 118 ? -0.724 -6.830 -3.373 1.00 91.69 118 THR A CA 1
ATOM 975 C C . THR A 1 118 ? 0.609 -7.088 -2.673 1.00 91.69 118 THR A C 1
ATOM 977 O O . THR A 1 11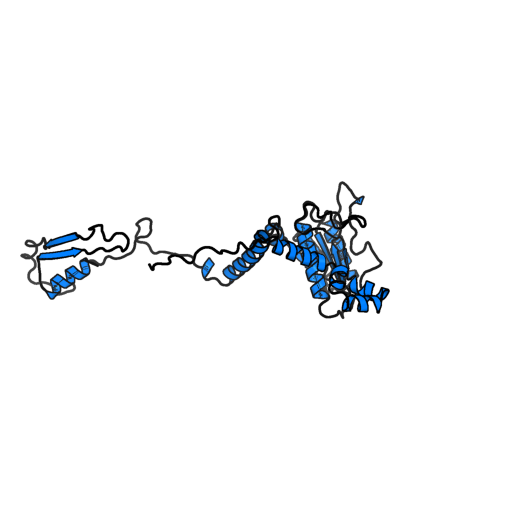8 ? 1.158 -6.205 -2.013 1.00 91.69 118 THR A O 1
ATOM 980 N N . LYS A 1 119 ? 1.175 -8.288 -2.846 1.00 92.69 119 LYS A N 1
ATOM 981 C CA . LYS A 1 119 ? 2.495 -8.628 -2.296 1.00 92.69 119 LYS A CA 1
ATOM 982 C C . LYS A 1 119 ? 3.602 -8.219 -3.261 1.00 92.69 119 LYS A C 1
ATOM 984 O O . LYS A 1 119 ? 3.710 -8.763 -4.361 1.00 92.69 119 LYS A O 1
ATOM 989 N N . CYS A 1 120 ? 4.462 -7.307 -2.821 1.00 90.00 120 CYS A N 1
ATOM 990 C CA . CYS A 1 120 ? 5.560 -6.766 -3.619 1.00 90.00 120 CYS A CA 1
ATOM 991 C C . CYS A 1 120 ? 6.913 -7.343 -3.179 1.00 90.00 120 CYS A C 1
ATOM 993 O O . CYS A 1 120 ? 7.303 -7.188 -2.024 1.00 90.00 120 CYS A O 1
ATOM 995 N N . LEU A 1 121 ? 7.649 -7.960 -4.105 1.00 92.06 121 LEU A N 1
ATOM 996 C CA . LEU A 1 121 ? 9.033 -8.395 -3.911 1.00 92.06 121 LEU A CA 1
ATOM 997 C C . LEU A 1 121 ? 9.990 -7.329 -4.454 1.00 92.06 121 LEU A C 1
ATOM 999 O O . LEU A 1 121 ? 9.993 -7.049 -5.653 1.00 92.06 121 LEU A O 1
ATOM 1003 N N . LEU A 1 122 ? 10.823 -6.757 -3.585 1.00 87.81 122 LEU A N 1
ATOM 1004 C CA . LEU A 1 122 ? 11.871 -5.807 -3.966 1.00 87.81 122 LEU A CA 1
ATOM 1005 C C . LEU A 1 122 ? 13.211 -6.540 -4.072 1.00 87.81 122 LEU A C 1
ATOM 1007 O O . LEU A 1 122 ? 13.704 -7.068 -3.077 1.00 87.81 122 LEU A O 1
ATOM 1011 N N . LEU A 1 123 ? 13.807 -6.574 -5.266 1.00 83.88 123 LEU A N 1
ATOM 1012 C CA . LEU A 1 123 ? 15.113 -7.199 -5.484 1.00 83.88 123 LEU A CA 1
ATOM 1013 C C . LEU A 1 123 ? 16.204 -6.130 -5.603 1.00 83.88 123 LEU A C 1
ATOM 1015 O O . LEU A 1 123 ? 16.249 -5.387 -6.587 1.00 83.88 123 LEU A O 1
ATOM 1019 N N . GLY A 1 124 ? 17.096 -6.087 -4.609 1.00 74.19 124 GLY A N 1
ATOM 1020 C CA . GLY A 1 124 ? 18.283 -5.233 -4.576 1.00 74.19 124 GLY A CA 1
ATOM 1021 C C . GLY A 1 124 ? 19.488 -5.992 -4.016 1.00 74.19 124 GLY A C 1
ATOM 1022 O O . GLY A 1 124 ? 19.335 -6.682 -3.016 1.00 74.19 124 GLY A O 1
ATOM 1023 N N . ALA A 1 125 ? 20.639 -5.855 -4.691 1.00 57.44 125 ALA A N 1
ATOM 1024 C CA . ALA A 1 125 ? 21.962 -6.432 -4.391 1.00 57.44 125 ALA A CA 1
ATOM 1025 C C . ALA A 1 125 ? 21.982 -7.932 -4.017 1.00 57.44 125 ALA A C 1
ATOM 1027 O O . ALA A 1 125 ? 21.586 -8.330 -2.925 1.00 57.44 125 ALA A O 1
ATOM 1028 N N . VAL A 1 126 ? 22.517 -8.773 -4.908 1.00 56.84 126 VAL A N 1
ATOM 1029 C CA . VAL A 1 126 ? 22.731 -10.204 -4.634 1.00 56.84 126 VAL A CA 1
ATOM 1030 C C . VAL A 1 126 ? 24.220 -10.496 -4.764 1.00 56.84 126 VAL A C 1
ATOM 1032 O O . VAL A 1 126 ? 24.789 -10.297 -5.836 1.00 56.84 126 VAL A O 1
ATOM 1035 N N . ASP A 1 127 ? 24.837 -10.932 -3.668 1.00 55.06 127 ASP A N 1
ATOM 1036 C CA . ASP A 1 127 ? 26.229 -11.383 -3.638 1.00 55.06 127 ASP A CA 1
ATOM 1037 C C . ASP A 1 127 ? 26.288 -12.874 -3.998 1.00 55.06 127 ASP A C 1
ATOM 1039 O O . ASP A 1 127 ? 25.394 -13.638 -3.632 1.00 55.06 127 ASP A O 1
ATOM 1043 N N . ALA A 1 128 ? 27.296 -13.287 -4.760 1.00 55.88 128 ALA A N 1
ATOM 1044 C CA . ALA A 1 128 ? 27.272 -14.561 -5.475 1.00 55.88 128 ALA A CA 1
ATOM 1045 C C . ALA A 1 128 ? 28.233 -15.593 -4.870 1.00 55.88 128 ALA A C 1
ATOM 1047 O O . ALA A 1 128 ? 29.325 -15.780 -5.398 1.00 55.88 128 ALA A O 1
ATOM 1048 N N . GLU A 1 129 ? 27.818 -16.326 -3.828 1.00 58.34 129 GLU A N 1
ATOM 1049 C CA . GLU A 1 129 ? 28.575 -17.517 -3.382 1.00 58.34 129 GLU A CA 1
ATOM 1050 C C . GLU A 1 129 ? 27.749 -18.762 -2.983 1.00 58.34 129 GLU A C 1
ATOM 1052 O O . GLU A 1 129 ? 28.340 -19.793 -2.653 1.00 58.34 129 GLU A O 1
ATOM 1057 N N . LYS A 1 130 ? 26.410 -18.799 -3.113 1.00 58.62 130 LYS A N 1
ATOM 1058 C CA . LYS A 1 130 ? 25.637 -20.062 -2.976 1.00 58.62 130 LYS A CA 1
ATOM 1059 C C . LYS A 1 130 ? 24.508 -20.195 -4.000 1.00 58.62 130 LYS A C 1
ATOM 1061 O O . LYS A 1 130 ? 23.321 -20.263 -3.672 1.00 58.62 130 LYS A O 1
ATOM 1066 N N . THR A 1 131 ? 24.901 -20.385 -5.258 1.00 69.19 131 THR A N 1
ATOM 1067 C CA . THR A 1 131 ? 24.029 -20.263 -6.439 1.00 69.19 131 THR A CA 1
ATOM 1068 C C . THR A 1 131 ? 22.761 -21.127 -6.412 1.00 69.19 131 THR A C 1
ATOM 1070 O O . THR A 1 131 ? 21.710 -20.680 -6.863 1.00 69.19 131 THR A O 1
ATOM 1073 N N . ARG A 1 132 ? 22.804 -22.364 -5.888 1.00 75.62 132 ARG A N 1
ATOM 1074 C CA . ARG A 1 132 ? 21.627 -23.258 -5.925 1.00 75.62 132 ARG A CA 1
ATOM 1075 C C . ARG A 1 132 ? 20.585 -22.927 -4.859 1.00 75.62 132 ARG A C 1
ATOM 1077 O O . ARG A 1 132 ? 19.399 -22.872 -5.165 1.00 75.62 132 ARG A O 1
ATOM 1084 N N . THR A 1 133 ? 21.014 -22.708 -3.620 1.00 78.31 133 THR A N 1
ATOM 1085 C CA . THR A 1 133 ? 20.094 -22.381 -2.521 1.00 78.31 133 THR A CA 1
ATOM 1086 C C . THR A 1 133 ? 19.489 -20.993 -2.697 1.00 78.31 133 THR A C 1
ATOM 1088 O O . THR A 1 133 ? 18.315 -20.796 -2.397 1.00 78.31 133 THR A O 1
ATOM 1091 N N . GLU A 1 134 ? 20.265 -20.047 -3.228 1.00 77.38 134 GLU A N 1
ATOM 1092 C CA . GLU A 1 134 ? 19.792 -18.702 -3.571 1.00 77.38 134 GLU A CA 1
ATOM 1093 C C . GLU A 1 134 ? 18.790 -18.743 -4.722 1.00 77.38 134 GLU A C 1
ATOM 1095 O O . GLU A 1 134 ? 17.763 -18.075 -4.656 1.00 77.38 134 GLU A O 1
ATOM 1100 N N . PHE A 1 135 ? 19.028 -19.582 -5.735 1.00 82.94 135 PHE A N 1
ATOM 1101 C CA . PHE A 1 135 ? 18.061 -19.802 -6.809 1.00 82.94 135 PHE A CA 1
ATOM 1102 C C . PHE A 1 135 ? 16.737 -20.372 -6.283 1.00 82.94 135 PHE A C 1
ATOM 1104 O O . PHE A 1 135 ? 15.667 -19.872 -6.628 1.00 82.94 135 PHE A O 1
ATOM 1111 N N . GLU A 1 136 ? 16.789 -21.403 -5.435 1.00 84.62 136 GLU A N 1
ATOM 1112 C CA . GLU A 1 136 ? 15.589 -22.013 -4.847 1.00 84.62 136 GLU A CA 1
ATOM 1113 C C . GLU A 1 136 ? 14.840 -21.028 -3.932 1.00 84.62 136 GLU A C 1
ATOM 1115 O O . GLU A 1 136 ? 13.607 -20.983 -3.945 1.00 84.62 136 GLU A O 1
ATOM 1120 N N . LEU A 1 137 ? 15.569 -20.194 -3.183 1.00 86.38 137 LEU A N 1
ATOM 1121 C CA . LEU A 1 137 ? 14.999 -19.100 -2.398 1.00 86.38 137 LEU A CA 1
ATOM 1122 C C . LEU A 1 137 ? 14.332 -18.053 -3.297 1.00 86.38 137 LEU A C 1
ATOM 1124 O O . LEU A 1 137 ? 13.171 -17.726 -3.070 1.00 86.38 137 LEU A O 1
ATOM 1128 N N . LEU A 1 138 ? 15.027 -17.563 -4.324 1.00 85.56 138 LEU A N 1
ATOM 1129 C CA . LEU A 1 138 ? 14.504 -16.569 -5.259 1.00 85.56 138 LEU A CA 1
ATOM 1130 C C . LEU A 1 138 ? 13.251 -17.082 -5.967 1.00 85.56 138 LEU A C 1
ATOM 1132 O O . LEU A 1 138 ? 12.274 -16.350 -6.084 1.00 85.56 138 LEU A O 1
ATOM 1136 N N . LYS A 1 139 ? 13.253 -18.348 -6.394 1.00 87.38 139 LYS A N 1
ATOM 1137 C CA . LYS A 1 139 ? 12.086 -18.982 -7.011 1.00 87.38 139 LYS A CA 1
ATOM 1138 C C . LYS A 1 139 ? 10.886 -18.965 -6.073 1.00 87.38 139 LYS A C 1
ATOM 1140 O O . LYS A 1 139 ? 9.824 -18.496 -6.460 1.00 87.38 139 LYS A O 1
ATOM 1145 N N . ARG A 1 140 ? 11.076 -19.416 -4.832 1.00 91.69 140 ARG A N 1
ATOM 1146 C CA . ARG A 1 140 ? 10.022 -19.400 -3.816 1.00 91.69 140 ARG A CA 1
ATOM 1147 C C . ARG A 1 140 ? 9.504 -17.985 -3.555 1.00 91.69 140 ARG A C 1
ATOM 1149 O O . ARG A 1 140 ? 8.297 -17.790 -3.523 1.00 91.69 140 ARG A O 1
ATOM 1156 N N . LEU A 1 141 ? 10.395 -17.000 -3.433 1.00 92.56 141 LEU A N 1
ATOM 1157 C CA . LEU A 1 141 ? 10.005 -15.601 -3.242 1.00 92.56 141 LEU A CA 1
ATOM 1158 C C . LEU A 1 141 ? 9.193 -15.071 -4.432 1.00 92.56 141 LEU A C 1
ATOM 1160 O O . LEU A 1 141 ? 8.176 -14.418 -4.226 1.00 92.56 141 LEU A O 1
ATOM 1164 N N . ILE A 1 142 ?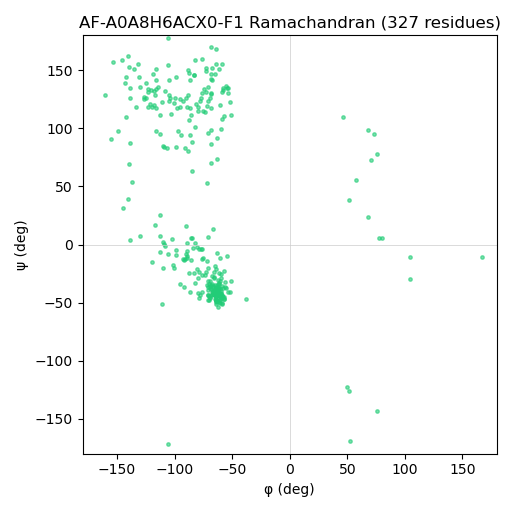 9.603 -15.375 -5.663 1.00 90.38 142 ILE A N 1
ATOM 1165 C CA . ILE A 1 142 ? 8.876 -14.996 -6.882 1.00 90.38 142 ILE A CA 1
ATOM 1166 C C . ILE A 1 142 ? 7.489 -15.648 -6.930 1.00 90.38 142 ILE A C 1
ATOM 1168 O O . ILE A 1 142 ? 6.517 -14.990 -7.294 1.00 90.38 142 ILE A O 1
ATOM 1172 N N . ASP A 1 143 ? 7.383 -16.917 -6.543 1.00 91.25 143 ASP A N 1
ATOM 1173 C CA . ASP A 1 143 ? 6.114 -17.644 -6.548 1.00 91.25 143 ASP A CA 1
ATOM 1174 C C . ASP A 1 143 ? 5.140 -17.089 -5.486 1.00 91.25 143 ASP A C 1
ATOM 1176 O O . ASP A 1 143 ? 3.947 -16.946 -5.769 1.00 91.25 143 ASP A O 1
ATOM 1180 N N . GLU A 1 144 ? 5.646 -16.712 -4.304 1.00 95.50 144 GLU A N 1
ATOM 1181 C CA . GLU A 1 144 ? 4.872 -16.184 -3.165 1.00 95.50 144 GLU A CA 1
ATOM 1182 C C . GLU A 1 144 ? 4.353 -14.744 -3.345 1.00 95.50 144 GLU A C 1
ATOM 1184 O O . GLU A 1 144 ? 3.370 -14.375 -2.692 1.00 95.50 144 GLU A O 1
ATOM 1189 N N . HIS A 1 145 ? 4.995 -13.935 -4.197 1.00 96.12 145 HIS A N 1
ATOM 1190 C CA . HIS A 1 145 ? 4.661 -12.519 -4.408 1.00 96.12 145 HIS A CA 1
ATOM 1191 C C . HIS A 1 145 ? 3.936 -12.286 -5.739 1.00 96.12 145 HIS A C 1
ATOM 1193 O O . HIS A 1 145 ? 4.089 -13.050 -6.691 1.00 96.12 145 HIS A O 1
ATOM 1199 N N . ASP A 1 146 ? 3.145 -11.219 -5.822 1.00 93.94 146 ASP A N 1
ATOM 1200 C CA . ASP A 1 146 ? 2.324 -10.897 -6.999 1.00 93.94 146 ASP A CA 1
ATOM 1201 C C . ASP A 1 146 ? 3.072 -9.984 -7.982 1.00 93.94 146 ASP A C 1
ATOM 1203 O O . ASP A 1 146 ? 2.960 -10.127 -9.205 1.00 93.94 146 ASP A O 1
ATOM 1207 N N . VAL A 1 147 ? 3.873 -9.065 -7.433 1.00 95.44 147 VAL A N 1
ATOM 1208 C CA . VAL A 1 147 ? 4.632 -8.050 -8.172 1.00 95.44 147 VAL A CA 1
ATOM 1209 C C . VAL A 1 147 ? 6.109 -8.140 -7.814 1.00 95.44 147 VAL A C 1
ATOM 1211 O O . VAL A 1 147 ? 6.468 -8.283 -6.647 1.00 95.44 147 VAL A O 1
ATOM 1214 N N . ILE A 1 148 ? 6.975 -8.009 -8.815 1.00 95.00 148 ILE A N 1
ATOM 1215 C CA . ILE A 1 148 ? 8.430 -8.068 -8.673 1.00 95.00 148 ILE A CA 1
ATOM 1216 C C . ILE A 1 148 ? 9.029 -6.758 -9.179 1.00 95.00 148 ILE A C 1
ATOM 1218 O O . ILE A 1 148 ? 8.878 -6.411 -10.352 1.00 95.00 148 ILE A O 1
ATOM 1222 N N . PHE A 1 149 ? 9.754 -6.059 -8.312 1.00 95.38 149 PHE A N 1
ATOM 1223 C CA . PHE A 1 149 ? 10.503 -4.858 -8.656 1.00 95.38 149 PHE A CA 1
ATOM 1224 C C . PHE A 1 149 ? 11.985 -5.182 -8.848 1.00 95.38 149 PHE A C 1
ATOM 1226 O O . PHE A 1 149 ? 12.663 -5.662 -7.938 1.00 95.38 149 PHE A O 1
ATOM 1233 N N . LEU A 1 150 ? 12.492 -4.879 -10.039 1.00 91.44 150 LEU A N 1
ATOM 1234 C CA . LEU A 1 150 ? 13.891 -5.023 -10.420 1.00 91.44 150 LEU A CA 1
ATOM 1235 C C . LEU A 1 150 ? 14.610 -3.691 -10.194 1.00 91.44 150 LEU A C 1
ATOM 1237 O O . LEU A 1 150 ? 14.591 -2.812 -11.057 1.00 91.44 150 LEU A O 1
ATOM 1241 N N . LEU A 1 151 ? 15.229 -3.551 -9.021 1.00 90.25 151 LEU A N 1
ATOM 1242 C CA . LEU A 1 151 ? 15.921 -2.334 -8.570 1.00 90.25 151 LEU A CA 1
ATOM 1243 C C . LEU A 1 151 ? 17.439 -2.549 -8.466 1.00 90.25 151 LEU A C 1
ATOM 1245 O O . LEU A 1 151 ? 18.127 -1.906 -7.678 1.00 90.25 151 LEU A O 1
ATOM 1249 N N . MET A 1 152 ? 17.954 -3.506 -9.236 1.00 84.12 152 MET A N 1
ATOM 1250 C CA . MET A 1 152 ? 19.348 -3.935 -9.181 1.00 84.12 152 MET A CA 1
ATOM 1251 C C . MET A 1 152 ? 20.266 -2.920 -9.875 1.00 84.12 152 MET A C 1
ATOM 1253 O O . MET A 1 152 ? 19.835 -2.124 -10.704 1.00 84.12 152 MET A O 1
ATOM 1257 N N . ASP A 1 153 ? 21.550 -2.937 -9.557 1.00 78.69 153 ASP A N 1
ATOM 1258 C CA . ASP A 1 153 ? 22.547 -1.986 -10.061 1.00 78.69 153 ASP A CA 1
ATOM 1259 C C . ASP A 1 153 ? 23.038 -2.306 -11.485 1.00 78.69 153 ASP A C 1
ATOM 1261 O O . ASP A 1 153 ? 23.378 -1.408 -12.253 1.00 78.69 153 ASP A O 1
ATOM 1265 N N . THR A 1 154 ? 23.020 -3.582 -11.863 1.00 75.00 154 THR A N 1
ATOM 1266 C CA . THR A 1 154 ? 23.612 -4.105 -13.101 1.00 75.00 154 THR A CA 1
ATOM 1267 C C . THR A 1 154 ? 22.572 -4.694 -14.049 1.00 75.00 154 THR A C 1
ATOM 1269 O O . THR A 1 154 ? 21.513 -5.181 -13.644 1.00 75.00 154 THR A O 1
ATOM 1272 N N . ARG A 1 155 ? 22.838 -4.641 -15.355 1.00 75.62 155 ARG A N 1
ATOM 1273 C CA . ARG A 1 155 ? 21.969 -5.241 -16.380 1.00 75.62 155 ARG A CA 1
ATOM 1274 C C . ARG A 1 155 ? 21.924 -6.766 -16.257 1.00 75.62 155 ARG A C 1
ATOM 1276 O O . ARG A 1 155 ? 20.866 -7.363 -16.428 1.00 75.62 155 ARG A O 1
ATOM 1283 N N . GLU A 1 156 ? 23.052 -7.381 -15.937 1.00 77.44 156 GLU A N 1
ATOM 1284 C CA . GLU A 1 156 ? 23.249 -8.829 -15.864 1.00 77.44 156 GLU A CA 1
ATOM 1285 C C . GLU A 1 156 ? 22.405 -9.447 -14.746 1.00 77.44 156 GLU A C 1
ATOM 1287 O O . GLU A 1 156 ? 21.733 -10.460 -14.942 1.00 77.44 156 GLU A O 1
ATOM 1292 N N . SER A 1 157 ? 22.375 -8.793 -13.587 1.00 79.38 157 SER A N 1
ATOM 1293 C CA . SER A 1 157 ? 21.665 -9.287 -12.409 1.00 79.38 157 SER A CA 1
ATOM 1294 C C . SER A 1 157 ? 20.138 -9.287 -12.579 1.00 79.38 157 SER A C 1
ATOM 1296 O O . SER A 1 157 ? 19.452 -10.155 -12.038 1.00 79.38 157 SER A O 1
ATOM 1298 N N . ARG A 1 158 ? 19.599 -8.403 -13.433 1.00 83.31 158 ARG A N 1
ATOM 1299 C CA . ARG A 1 158 ? 18.164 -8.334 -13.768 1.00 83.31 158 ARG A CA 1
ATOM 1300 C C . ARG A 1 158 ? 17.672 -9.495 -14.633 1.00 83.31 158 ARG A C 1
ATOM 1302 O O . ARG A 1 158 ? 16.460 -9.723 -14.696 1.00 83.31 158 ARG A O 1
ATOM 1309 N N . TRP A 1 159 ? 18.565 -10.201 -15.333 1.00 82.50 159 TRP A N 1
ATOM 1310 C CA . TRP A 1 159 ? 18.182 -11.193 -16.345 1.00 82.50 159 TRP A CA 1
ATOM 1311 C C . TRP A 1 159 ? 17.374 -12.344 -15.751 1.00 82.50 159 TRP A C 1
ATOM 1313 O O . TRP A 1 159 ? 16.254 -12.613 -16.189 1.00 82.50 159 TRP A O 1
ATOM 1323 N N . LEU A 1 160 ? 17.912 -12.989 -14.717 1.00 82.25 160 LEU A N 1
ATOM 1324 C CA . LEU A 1 160 ? 17.298 -14.176 -14.136 1.00 82.25 160 LEU A CA 1
ATOM 1325 C C . LEU A 1 160 ? 15.923 -13.870 -13.503 1.00 82.25 160 LEU A C 1
ATOM 1327 O O . LEU A 1 160 ? 14.953 -14.535 -13.877 1.00 82.25 160 LEU A O 1
ATOM 1331 N N . PRO A 1 161 ? 15.771 -12.837 -12.647 1.00 88.56 161 PRO A N 1
ATOM 1332 C CA . PRO A 1 161 ? 14.459 -12.437 -12.141 1.00 88.56 161 PRO A CA 1
ATOM 1333 C C . PRO A 1 161 ? 13.461 -12.050 -13.239 1.00 88.56 161 PRO A C 1
ATOM 1335 O O . PRO A 1 161 ? 12.276 -12.354 -13.119 1.00 88.56 161 PRO A O 1
ATOM 1338 N N . THR A 1 162 ? 13.922 -11.423 -14.330 1.00 86.06 162 THR A N 1
ATOM 1339 C CA . THR A 1 162 ? 13.060 -11.080 -15.476 1.00 86.06 162 THR A CA 1
ATOM 1340 C C . THR A 1 162 ? 12.473 -12.329 -16.119 1.00 86.06 162 THR A C 1
ATOM 1342 O O . THR A 1 162 ? 11.266 -12.395 -16.357 1.00 86.06 162 THR A O 1
ATOM 1345 N N . VAL A 1 163 ? 13.319 -13.324 -16.394 1.00 83.56 163 VAL A N 1
ATOM 1346 C CA . VAL A 1 163 ? 12.895 -14.585 -17.011 1.00 83.56 163 VAL A CA 1
ATOM 1347 C C . VAL A 1 163 ? 11.959 -15.347 -16.078 1.00 83.56 163 VAL A C 1
ATOM 1349 O O . VAL A 1 163 ? 10.897 -15.786 -16.513 1.00 83.56 163 VAL A O 1
ATOM 1352 N N . MET A 1 164 ? 12.317 -15.466 -14.797 1.00 85.06 164 MET A N 1
ATOM 1353 C CA . MET A 1 164 ? 11.516 -16.186 -13.804 1.00 85.06 164 MET A CA 1
ATOM 1354 C C . MET A 1 164 ? 10.152 -15.529 -13.584 1.00 85.06 164 MET A C 1
ATOM 1356 O O . MET A 1 164 ? 9.135 -16.215 -13.645 1.00 85.06 164 MET A O 1
ATOM 1360 N N . GLY A 1 165 ? 10.112 -14.207 -13.402 1.00 88.12 165 GLY A N 1
ATOM 1361 C CA . GLY A 1 165 ? 8.863 -13.468 -13.224 1.00 88.12 165 GLY A CA 1
ATOM 1362 C C . GLY A 1 165 ? 7.949 -13.568 -14.445 1.00 88.12 165 GLY A C 1
ATOM 1363 O O . GLY A 1 165 ? 6.761 -13.847 -14.300 1.00 88.12 165 GLY A O 1
ATOM 1364 N N . LYS A 1 166 ? 8.507 -13.439 -15.659 1.00 85.62 166 LYS A N 1
ATOM 1365 C CA . LYS A 1 166 ? 7.739 -13.590 -16.904 1.00 85.62 166 LYS A CA 1
ATOM 1366 C C . LYS A 1 166 ? 7.218 -15.016 -17.094 1.00 85.62 166 LYS A C 1
ATOM 1368 O O . LYS A 1 166 ? 6.064 -15.191 -17.475 1.00 85.62 166 LYS A O 1
ATOM 1373 N N . ALA A 1 167 ? 8.036 -16.028 -16.806 1.00 86.12 167 ALA A N 1
ATOM 1374 C CA . ALA A 1 167 ? 7.632 -17.431 -16.889 1.00 86.12 167 ALA A CA 1
ATOM 1375 C C . ALA A 1 167 ? 6.527 -17.785 -15.879 1.00 86.12 167 ALA A C 1
ATOM 1377 O O . ALA A 1 167 ? 5.641 -18.572 -16.198 1.00 86.12 167 ALA A O 1
ATOM 1378 N N . ALA A 1 168 ? 6.558 -17.177 -14.692 1.00 87.81 168 ALA A N 1
ATOM 1379 C CA . ALA A 1 168 ? 5.534 -17.327 -13.662 1.00 87.81 168 ALA A CA 1
ATOM 1380 C C . ALA A 1 168 ? 4.285 -16.450 -13.897 1.00 87.81 168 ALA A C 1
ATOM 1382 O O . ALA A 1 168 ? 3.347 -16.507 -13.105 1.00 87.81 168 ALA A O 1
ATOM 1383 N N . GLY A 1 169 ? 4.256 -15.631 -14.959 1.00 88.12 169 GLY A N 1
ATOM 1384 C CA . GLY A 1 169 ? 3.135 -14.735 -15.266 1.00 88.12 169 GLY A CA 1
ATOM 1385 C C . GLY A 1 169 ? 2.949 -13.593 -14.260 1.00 88.12 169 GLY A C 1
ATOM 1386 O O . GLY A 1 169 ? 1.841 -13.081 -14.116 1.00 88.12 169 GLY A O 1
ATOM 1387 N N . LYS A 1 170 ? 4.010 -13.213 -13.539 1.00 91.19 170 LYS A N 1
ATOM 1388 C CA . LYS A 1 170 ? 3.990 -12.158 -12.516 1.00 91.19 170 LYS A CA 1
ATOM 1389 C C . LYS A 1 170 ? 4.119 -10.770 -13.141 1.00 91.19 170 LYS A C 1
ATOM 1391 O O . LYS A 1 170 ? 4.658 -10.617 -14.240 1.00 91.19 170 LYS A O 1
ATOM 1396 N N . ILE A 1 171 ? 3.684 -9.740 -12.414 1.00 93.62 171 ILE A N 1
ATOM 1397 C CA . ILE A 1 171 ? 3.918 -8.348 -12.819 1.00 93.62 171 ILE A CA 1
ATOM 1398 C C . ILE A 1 171 ? 5.380 -8.019 -12.536 1.00 93.62 171 ILE A C 1
ATOM 1400 O O . ILE A 1 171 ? 5.796 -8.004 -11.380 1.00 93.62 171 ILE A O 1
ATOM 1404 N N . VAL A 1 172 ? 6.170 -7.757 -13.577 1.00 93.62 172 VAL A N 1
ATOM 1405 C CA . VAL A 1 172 ? 7.584 -7.394 -13.419 1.00 93.62 172 VAL A CA 1
ATOM 1406 C C . VAL A 1 172 ? 7.783 -5.936 -13.803 1.00 93.62 172 VAL A C 1
ATOM 1408 O O . VAL A 1 172 ? 7.484 -5.529 -14.927 1.00 93.62 172 VAL A O 1
ATOM 1411 N N . MET A 1 173 ? 8.306 -5.165 -12.859 1.00 93.75 173 MET A N 1
ATOM 1412 C CA . MET A 1 173 ? 8.545 -3.732 -12.966 1.00 93.75 173 MET A CA 1
ATOM 1413 C C . MET A 1 173 ? 10.046 -3.486 -12.884 1.00 93.75 173 MET A C 1
ATOM 1415 O O . MET A 1 173 ? 10.718 -4.038 -12.017 1.00 93.75 173 MET A O 1
ATOM 1419 N N . ASN A 1 174 ? 10.587 -2.663 -13.771 1.00 91.44 174 ASN A N 1
ATOM 1420 C CA . ASN A 1 174 ? 12.012 -2.371 -13.814 1.00 91.44 174 ASN A CA 1
ATOM 1421 C C . ASN A 1 174 ? 12.263 -0.875 -13.680 1.00 91.44 174 ASN A C 1
ATOM 1423 O O . ASN A 1 174 ? 11.653 -0.077 -14.395 1.00 91.44 174 ASN A O 1
ATOM 1427 N N . ALA A 1 175 ? 13.218 -0.527 -12.820 1.00 90.19 175 ALA A N 1
ATOM 1428 C CA . ALA A 1 175 ? 13.832 0.788 -12.798 1.00 90.19 175 ALA A CA 1
ATOM 1429 C C . ALA A 1 175 ? 15.340 0.659 -13.032 1.00 90.19 175 ALA A C 1
ATOM 1431 O O . ALA A 1 175 ? 16.027 -0.181 -12.442 1.00 90.19 175 ALA A O 1
ATOM 1432 N N . ALA A 1 176 ? 15.861 1.497 -13.917 1.00 85.12 176 ALA A N 1
ATOM 1433 C CA . ALA A 1 176 ? 17.286 1.624 -14.173 1.00 85.12 176 ALA A CA 1
ATOM 1434 C C . ALA A 1 176 ? 17.672 3.096 -14.117 1.00 85.12 176 ALA A C 1
ATOM 1436 O O . ALA A 1 176 ? 16.971 3.944 -14.669 1.00 85.12 176 ALA A O 1
ATOM 1437 N N . LEU A 1 177 ? 18.782 3.384 -13.446 1.00 83.69 177 LEU A N 1
ATOM 1438 C CA . LEU A 1 177 ? 19.284 4.736 -13.243 1.00 83.69 177 LEU A CA 1
ATOM 1439 C C . LEU A 1 177 ? 20.619 4.886 -13.969 1.00 83.69 177 LEU A C 1
ATOM 1441 O O . LEU A 1 177 ? 21.477 4.008 -13.896 1.00 83.69 177 LEU A O 1
ATOM 1445 N N . GLY A 1 178 ? 20.775 6.003 -14.664 1.00 76.00 178 GLY A N 1
ATOM 1446 C CA . GLY A 1 178 ? 22.047 6.511 -15.154 1.00 76.00 178 GLY A CA 1
ATOM 1447 C C . GLY A 1 178 ? 22.501 7.706 -14.326 1.00 76.00 178 GLY A C 1
ATOM 1448 O O . GLY A 1 178 ? 21.895 8.056 -13.314 1.00 76.00 178 GLY A O 1
ATOM 1449 N N . PHE A 1 179 ? 23.561 8.369 -14.782 1.00 68.25 179 PHE A N 1
ATOM 1450 C CA . PHE A 1 179 ? 24.109 9.539 -14.096 1.00 68.25 179 PHE A CA 1
ATOM 1451 C C . PHE A 1 179 ? 23.078 10.672 -13.914 1.00 68.25 179 PHE A C 1
ATOM 1453 O O . PHE A 1 179 ? 22.936 11.219 -12.819 1.00 68.25 179 PHE A O 1
ATOM 1460 N N . ASP A 1 180 ? 22.349 11.010 -14.978 1.00 70.94 180 ASP A N 1
ATOM 1461 C CA . ASP A 1 180 ? 21.380 12.112 -15.057 1.00 70.94 180 ASP A CA 1
ATOM 1462 C C . ASP A 1 180 ? 20.016 11.690 -15.626 1.00 70.94 180 ASP A C 1
ATOM 1464 O O . ASP A 1 180 ? 19.173 12.538 -15.885 1.00 70.94 180 ASP A O 1
ATOM 1468 N N . SER A 1 181 ? 19.800 10.394 -15.836 1.00 73.19 181 SER A N 1
ATOM 1469 C CA . SER A 1 181 ? 18.631 9.854 -16.530 1.00 73.19 181 SER A CA 1
ATOM 1470 C C . SER A 1 181 ? 18.134 8.583 -15.857 1.00 73.19 181 SER A C 1
ATOM 1472 O O . SER A 1 181 ? 18.847 7.945 -15.082 1.00 73.19 181 SER A O 1
ATOM 1474 N N . PHE A 1 182 ? 16.898 8.195 -16.152 1.00 83.38 182 PHE A N 1
ATOM 1475 C CA . PHE A 1 182 ? 16.315 6.956 -15.659 1.00 83.38 182 PHE A CA 1
ATOM 1476 C C . PHE A 1 182 ? 15.371 6.333 -16.689 1.00 83.38 182 PHE A C 1
ATOM 1478 O O . PHE A 1 182 ? 14.851 7.000 -17.587 1.00 83.38 182 PHE A O 1
ATOM 1485 N N . VAL A 1 183 ? 15.139 5.034 -16.534 1.00 84.19 183 VAL A N 1
ATOM 1486 C CA . VAL A 1 183 ? 14.139 4.261 -17.270 1.00 84.19 183 VAL A CA 1
ATOM 1487 C C . VAL A 1 183 ? 13.267 3.539 -16.258 1.00 84.19 183 VAL A C 1
ATOM 1489 O O . VAL A 1 183 ? 13.777 2.771 -15.446 1.00 84.19 183 VAL A O 1
ATOM 1492 N N . VAL A 1 184 ? 11.959 3.751 -16.355 1.00 89.19 184 VAL A N 1
ATOM 1493 C CA . VAL A 1 184 ? 10.927 3.018 -15.615 1.00 89.19 184 VAL A CA 1
ATOM 1494 C C . VAL A 1 184 ? 10.064 2.277 -16.625 1.00 89.19 184 VAL A C 1
ATOM 1496 O O . VAL A 1 184 ? 9.610 2.876 -17.598 1.00 89.19 184 VAL A O 1
ATOM 1499 N N . MET A 1 185 ? 9.851 0.975 -16.445 1.00 88.94 185 MET A N 1
ATOM 1500 C CA . MET A 1 185 ? 9.020 0.195 -17.367 1.00 88.94 185 MET A CA 1
ATOM 1501 C C . MET A 1 185 ? 8.369 -1.019 -16.714 1.00 88.94 185 MET A C 1
ATOM 1503 O O . MET A 1 185 ? 8.886 -1.569 -15.742 1.00 88.94 185 MET A O 1
ATOM 1507 N N . ARG A 1 186 ? 7.270 -1.479 -17.314 1.00 91.38 186 ARG A N 1
ATOM 1508 C CA . ARG A 1 186 ? 6.617 -2.756 -16.994 1.00 91.38 186 ARG A CA 1
ATOM 1509 C C . ARG A 1 186 ? 6.910 -3.784 -18.078 1.00 91.38 186 ARG A C 1
ATOM 1511 O O . ARG A 1 186 ? 6.920 -3.441 -19.259 1.00 91.38 186 ARG A O 1
ATOM 1518 N N . HIS A 1 187 ? 7.128 -5.037 -17.709 1.00 90.19 187 HIS A N 1
ATOM 1519 C CA . HIS A 1 187 ? 7.296 -6.117 -18.680 1.00 90.19 187 HIS A CA 1
ATOM 1520 C C . HIS A 1 187 ? 5.940 -6.644 -19.154 1.00 90.19 187 HIS A C 1
ATOM 1522 O O . HIS A 1 187 ? 4.986 -6.703 -18.378 1.00 90.19 187 HIS A O 1
ATOM 1528 N N . GLY A 1 188 ? 5.864 -7.051 -20.422 1.00 85.12 188 GLY A N 1
ATOM 1529 C CA . GLY A 1 188 ? 4.690 -7.750 -20.936 1.00 85.12 188 GLY A CA 1
ATOM 1530 C C . GLY A 1 188 ? 4.539 -9.148 -20.343 1.00 85.12 188 GLY A C 1
ATOM 1531 O O . GLY A 1 188 ? 5.523 -9.870 -20.141 1.00 85.12 188 GLY A O 1
ATOM 1532 N N . VAL A 1 189 ? 3.287 -9.525 -20.099 1.00 84.75 189 VAL A N 1
ATOM 1533 C CA . VAL A 1 189 ? 2.883 -10.884 -19.732 1.00 84.75 189 VAL A CA 1
ATOM 1534 C C . VAL A 1 189 ? 2.363 -11.588 -20.979 1.00 84.75 189 VAL A C 1
ATOM 1536 O O . VAL A 1 189 ? 1.736 -10.967 -21.834 1.00 84.75 189 VAL A O 1
ATOM 1539 N N . LYS A 1 190 ? 2.634 -12.890 -21.091 1.00 75.75 190 LYS A N 1
ATOM 1540 C CA . LYS A 1 190 ? 2.194 -13.688 -22.232 1.00 75.75 190 LYS A CA 1
ATOM 1541 C C . LYS A 1 190 ? 0.671 -13.842 -22.210 1.00 75.75 190 LYS A C 1
ATOM 1543 O O . LYS A 1 190 ? 0.128 -14.445 -21.286 1.00 75.75 190 LYS A O 1
ATOM 1548 N N . ILE A 1 191 ? -0.002 -13.328 -23.236 1.00 68.94 191 ILE A N 1
ATOM 1549 C CA . ILE A 1 191 ? -1.449 -13.469 -23.429 1.00 68.94 191 ILE A CA 1
ATOM 1550 C C . ILE A 1 191 ? -1.677 -14.665 -24.360 1.00 68.94 191 ILE A C 1
ATOM 1552 O O . ILE A 1 191 ? -1.090 -14.738 -25.438 1.00 68.94 191 ILE A O 1
ATOM 1556 N N . VAL A 1 192 ? -2.488 -15.635 -23.928 1.00 61.81 192 VAL A N 1
ATOM 1557 C CA . VAL A 1 192 ? -2.711 -16.902 -24.656 1.00 61.81 192 VAL A CA 1
ATOM 1558 C C . VAL A 1 192 ? -3.431 -16.681 -25.995 1.00 61.81 192 VAL A C 1
ATOM 1560 O O . VAL A 1 192 ? -3.212 -17.444 -26.931 1.00 61.81 192 VAL A O 1
ATOM 1563 N N . GLU A 1 193 ? -4.249 -15.632 -26.097 1.00 61.94 193 GLU A N 1
ATOM 1564 C CA . GLU A 1 193 ? -5.149 -15.398 -27.235 1.00 61.94 193 GLU A CA 1
ATOM 1565 C C . GLU A 1 193 ? -4.641 -14.351 -28.242 1.00 61.94 193 GLU A C 1
ATOM 1567 O O . GLU A 1 193 ? -5.083 -14.366 -29.387 1.00 61.94 193 GLU A O 1
ATOM 1572 N N . ASP A 1 194 ? -3.677 -13.495 -27.875 1.00 60.31 194 ASP A N 1
ATOM 1573 C CA . ASP A 1 194 ? -3.115 -12.489 -28.786 1.00 60.31 194 ASP A CA 1
ATOM 1574 C C . ASP A 1 194 ? -1.643 -12.175 -28.468 1.00 60.31 194 ASP A C 1
ATOM 1576 O O . ASP A 1 194 ? -1.312 -11.388 -27.580 1.00 60.31 194 ASP A O 1
ATOM 1580 N N . SER A 1 195 ? -0.732 -12.811 -29.208 1.00 58.91 195 SER A N 1
ATOM 1581 C CA . SER A 1 195 ? 0.714 -12.590 -29.064 1.00 58.91 195 SER A CA 1
ATOM 1582 C C . SER A 1 195 ? 1.192 -11.267 -29.679 1.00 58.91 195 SER A C 1
ATOM 1584 O O . SER A 1 195 ? 2.330 -10.873 -29.435 1.00 58.91 195 SER A O 1
ATOM 1586 N N . ALA A 1 196 ? 0.364 -10.574 -30.474 1.00 54.62 196 ALA A N 1
ATOM 1587 C CA . ALA A 1 196 ? 0.741 -9.307 -31.108 1.00 54.62 196 ALA A CA 1
ATOM 1588 C C . ALA A 1 196 ? 0.631 -8.107 -30.149 1.00 54.62 196 ALA A C 1
ATOM 1590 O O . ALA A 1 196 ? 1.292 -7.091 -30.358 1.00 54.62 196 ALA A O 1
ATOM 1591 N N . ALA A 1 197 ? -0.155 -8.239 -29.077 1.00 62.66 197 ALA A N 1
ATOM 1592 C CA . ALA A 1 197 ? -0.302 -7.236 -28.022 1.00 62.66 197 ALA A CA 1
ATOM 1593 C C . ALA A 1 197 ? 0.723 -7.390 -26.875 1.00 62.66 197 ALA A C 1
ATOM 1595 O O . ALA A 1 197 ? 0.691 -6.628 -25.905 1.00 62.66 197 ALA A O 1
ATOM 1596 N N . GLU A 1 198 ? 1.632 -8.371 -26.954 1.00 76.88 198 GLU A N 1
ATOM 1597 C CA . GLU A 1 198 ? 2.615 -8.636 -25.902 1.00 76.88 198 GLU A CA 1
ATOM 1598 C C . GLU A 1 198 ? 3.700 -7.550 -25.864 1.00 76.88 198 GLU A C 1
ATOM 1600 O O . GLU A 1 198 ? 4.460 -7.347 -26.812 1.00 76.88 198 GLU A O 1
ATOM 1605 N N . LEU A 1 199 ? 3.807 -6.861 -24.727 1.00 82.56 199 LEU A N 1
ATOM 1606 C CA . LEU A 1 199 ? 4.846 -5.857 -24.523 1.00 82.56 199 LEU A CA 1
ATOM 1607 C C . LEU A 1 199 ? 6.228 -6.496 -24.333 1.00 82.56 199 LEU A C 1
ATOM 1609 O O . LEU A 1 199 ? 6.384 -7.584 -23.770 1.00 82.56 199 LEU A O 1
ATOM 1613 N N . GLY A 1 200 ? 7.260 -5.767 -24.756 1.00 82.75 200 GLY A N 1
ATOM 1614 C CA . GLY A 1 200 ? 8.648 -6.172 -24.563 1.00 82.75 200 GLY A CA 1
ATOM 1615 C C . GLY A 1 200 ? 9.048 -6.241 -23.085 1.00 82.75 200 GLY A C 1
ATOM 1616 O O . GLY A 1 200 ? 8.343 -5.781 -22.186 1.00 82.75 200 GLY A O 1
ATOM 1617 N N . CYS A 1 201 ? 10.212 -6.823 -22.809 1.00 84.69 201 CYS A N 1
ATOM 1618 C CA . CYS A 1 201 ? 10.884 -6.664 -21.521 1.00 84.69 201 CYS A CA 1
ATOM 1619 C C . CYS A 1 201 ? 12.091 -5.731 -21.661 1.00 84.69 201 CYS A C 1
ATOM 1621 O O . CYS A 1 201 ? 12.438 -5.306 -22.765 1.00 84.69 201 CYS A O 1
ATOM 1623 N N . TYR A 1 202 ? 12.763 -5.456 -20.544 1.00 80.88 202 TYR A N 1
ATOM 1624 C CA . TYR A 1 202 ? 13.989 -4.656 -20.509 1.00 80.88 202 TYR A CA 1
ATOM 1625 C C . TYR A 1 202 ? 15.069 -5.115 -21.509 1.00 80.88 202 TYR A C 1
ATOM 1627 O O . TYR A 1 202 ? 15.798 -4.291 -22.046 1.00 80.88 202 TYR A O 1
ATOM 1635 N N . PHE A 1 203 ? 15.136 -6.415 -21.817 1.00 77.44 203 PHE A N 1
ATOM 1636 C CA . PHE A 1 203 ? 16.119 -6.984 -22.746 1.00 77.44 203 PHE A CA 1
ATOM 1637 C C . PHE A 1 203 ? 15.665 -7.013 -24.213 1.00 77.44 203 PHE A C 1
ATOM 1639 O O . PHE A 1 203 ? 16.475 -7.317 -25.082 1.00 77.44 203 PHE A O 1
ATOM 1646 N N . CYS A 1 204 ? 14.394 -6.720 -24.511 1.00 71.75 204 CYS A N 1
ATOM 1647 C CA . CYS A 1 204 ? 13.887 -6.719 -25.889 1.00 71.75 204 CYS A CA 1
ATOM 1648 C C . CYS A 1 204 ? 14.325 -5.477 -26.680 1.00 71.75 204 CYS A C 1
ATOM 1650 O O . CYS A 1 204 ? 14.410 -5.540 -27.902 1.00 71.75 204 CYS A O 1
ATOM 1652 N N . ASN A 1 205 ? 14.604 -4.365 -25.994 1.00 60.38 205 ASN A N 1
ATOM 1653 C CA . ASN A 1 205 ? 15.014 -3.106 -26.609 1.00 60.38 205 ASN A CA 1
ATOM 1654 C C . ASN A 1 205 ? 16.440 -2.761 -26.170 1.00 60.38 205 ASN A C 1
ATOM 1656 O O . ASN A 1 205 ? 16.654 -2.212 -25.092 1.00 60.38 205 ASN A O 1
ATOM 1660 N N . ASP A 1 206 ? 17.421 -3.079 -27.014 1.00 47.25 206 ASP A N 1
ATOM 1661 C CA . ASP A 1 206 ? 18.843 -3.064 -26.637 1.00 47.25 206 ASP A CA 1
ATOM 1662 C C . ASP A 1 206 ? 19.501 -1.666 -26.615 1.00 47.25 206 ASP A C 1
ATOM 1664 O O . ASP A 1 206 ? 20.657 -1.513 -26.241 1.00 47.25 206 ASP A O 1
ATOM 1668 N N . ILE A 1 207 ? 18.772 -0.620 -27.014 1.00 43.41 207 ILE A N 1
ATOM 1669 C CA . ILE A 1 207 ? 19.376 0.649 -27.464 1.00 43.41 207 ILE A CA 1
ATOM 1670 C C . ILE A 1 207 ? 19.403 1.753 -26.383 1.00 43.41 207 ILE A C 1
ATOM 1672 O O . ILE A 1 207 ? 20.034 2.783 -26.591 1.00 43.41 207 ILE A O 1
ATOM 1676 N N . VAL A 1 208 ? 18.747 1.597 -25.221 1.00 47.03 208 VAL A N 1
ATOM 1677 C CA . VAL A 1 208 ? 18.525 2.748 -24.304 1.00 47.03 208 VAL A CA 1
ATOM 1678 C C . VAL A 1 208 ? 18.573 2.395 -22.810 1.00 47.03 208 VAL A C 1
ATOM 1680 O O . VAL A 1 208 ? 17.872 2.995 -21.995 1.00 47.03 208 VAL A O 1
ATOM 1683 N N . ALA A 1 209 ? 19.367 1.397 -22.422 1.00 49.66 209 ALA A N 1
ATOM 1684 C CA . ALA A 1 209 ? 19.645 1.165 -21.008 1.00 49.66 209 ALA A CA 1
ATOM 1685 C C . ALA A 1 209 ? 20.692 2.190 -20.533 1.00 49.66 209 ALA A C 1
ATOM 1687 O O . ALA A 1 209 ? 21.770 2.238 -21.131 1.00 49.66 209 ALA A O 1
ATOM 1688 N N . PRO A 1 210 ? 20.419 3.010 -19.497 1.00 52.41 210 PRO A N 1
ATOM 1689 C CA . PRO A 1 210 ? 21.454 3.865 -18.929 1.00 52.41 210 PRO A CA 1
ATOM 1690 C C . PRO A 1 210 ? 22.649 2.998 -18.521 1.00 52.41 210 PRO A C 1
ATOM 1692 O O . PRO A 1 210 ? 22.462 1.913 -17.967 1.00 52.41 210 PRO A O 1
ATOM 1695 N N . MET A 1 211 ? 23.868 3.449 -18.835 1.00 52.94 211 MET A N 1
ATOM 1696 C CA . MET A 1 211 ? 25.081 2.743 -18.416 1.00 52.94 211 MET A CA 1
ATOM 1697 C C . MET A 1 211 ? 25.040 2.555 -16.896 1.00 52.94 211 MET A C 1
ATOM 1699 O O . MET A 1 211 ? 24.707 3.507 -16.190 1.00 52.94 211 MET A O 1
ATOM 1703 N N . ASN A 1 212 ? 25.366 1.354 -16.402 1.00 54.38 212 ASN A N 1
ATOM 1704 C CA . ASN A 1 212 ? 25.399 1.055 -14.966 1.00 54.38 212 ASN A CA 1
ATOM 1705 C C . ASN A 1 212 ? 26.250 2.125 -14.255 1.00 54.38 212 ASN A C 1
ATOM 1707 O O . ASN A 1 212 ? 27.460 2.197 -14.473 1.00 54.38 212 ASN A O 1
ATOM 1711 N N . CYS A 1 213 ? 25.628 2.982 -13.445 1.00 50.16 213 CYS A N 1
ATOM 1712 C CA . CYS A 1 213 ? 26.307 4.078 -12.758 1.00 50.16 213 CYS A CA 1
ATOM 1713 C C . CYS A 1 213 ? 26.074 3.947 -11.254 1.00 50.16 213 CYS A C 1
ATOM 1715 O O . CYS A 1 213 ? 24.948 4.053 -10.782 1.00 50.16 213 CYS A O 1
ATOM 1717 N N . THR A 1 214 ? 27.153 3.780 -10.491 1.00 58.41 214 THR A N 1
ATOM 1718 C CA . THR A 1 214 ? 27.143 3.897 -9.022 1.00 58.41 214 THR A CA 1
ATOM 1719 C C . THR A 1 214 ? 26.994 5.347 -8.554 1.00 58.41 214 THR A C 1
ATOM 1721 O O . THR A 1 214 ? 26.698 5.600 -7.390 1.00 58.41 214 THR A O 1
ATOM 1724 N N . VAL A 1 215 ? 27.185 6.307 -9.465 1.00 66.12 215 VAL A N 1
ATOM 1725 C CA . VAL A 1 215 ? 27.038 7.740 -9.218 1.00 66.12 215 VAL A CA 1
ATOM 1726 C C . VAL A 1 215 ? 25.840 8.252 -10.005 1.00 66.12 215 VAL A C 1
ATOM 1728 O O . VAL A 1 215 ? 25.877 8.335 -11.230 1.00 66.12 215 VAL A O 1
ATOM 1731 N N . THR A 1 216 ? 24.789 8.624 -9.287 1.00 72.06 216 THR A N 1
ATOM 1732 C CA . THR A 1 216 ? 23.584 9.256 -9.835 1.00 72.06 216 THR A CA 1
ATOM 1733 C C . THR A 1 216 ? 23.418 10.636 -9.218 1.00 72.06 216 THR A C 1
ATOM 1735 O O . THR A 1 216 ? 23.723 10.820 -8.035 1.00 72.06 216 THR A O 1
ATOM 1738 N N . ARG A 1 217 ? 22.882 11.606 -9.963 1.00 75.94 217 ARG A N 1
ATOM 1739 C CA . ARG A 1 217 ? 22.477 12.887 -9.369 1.00 75.94 217 ARG A CA 1
ATOM 1740 C C . ARG A 1 217 ? 21.442 12.657 -8.253 1.00 75.94 217 ARG A C 1
ATOM 1742 O O . ARG A 1 217 ? 20.490 11.898 -8.464 1.00 75.94 217 ARG A O 1
ATOM 1749 N N . PRO A 1 218 ? 21.586 13.313 -7.084 1.00 76.06 218 PRO A N 1
ATOM 1750 C CA . PRO A 1 218 ? 20.578 13.245 -6.032 1.00 76.06 218 PRO A CA 1
ATOM 1751 C C . PRO A 1 218 ? 19.198 13.632 -6.580 1.00 76.06 218 PRO A C 1
ATOM 1753 O O . PRO A 1 218 ? 19.067 14.643 -7.263 1.00 76.06 218 PRO A O 1
ATOM 1756 N N . GLY A 1 219 ? 18.185 12.807 -6.313 1.00 81.75 219 GLY A N 1
ATOM 1757 C CA . GLY A 1 219 ? 16.805 13.018 -6.772 1.00 81.75 219 GLY A CA 1
ATOM 1758 C C . GLY A 1 219 ? 16.364 12.122 -7.934 1.00 81.75 219 GLY A C 1
ATOM 1759 O O . GLY A 1 219 ? 15.201 11.728 -7.958 1.00 81.75 219 GLY A O 1
ATOM 1760 N N . VAL A 1 220 ? 17.270 11.692 -8.823 1.00 82.06 220 VAL A N 1
ATOM 1761 C CA . VAL A 1 220 ? 16.923 10.814 -9.967 1.00 82.06 220 VAL A CA 1
ATOM 1762 C C . VAL A 1 220 ? 16.298 9.499 -9.485 1.00 82.06 220 VAL A C 1
ATOM 1764 O O . VAL A 1 220 ? 15.267 9.067 -9.995 1.00 82.06 220 VAL A O 1
ATOM 1767 N N . ALA A 1 221 ? 16.869 8.904 -8.434 1.00 86.44 221 ALA A N 1
ATOM 1768 C CA . ALA A 1 221 ? 16.330 7.698 -7.810 1.00 86.44 221 ALA A CA 1
ATOM 1769 C C . ALA A 1 221 ? 14.927 7.907 -7.209 1.00 86.44 221 ALA A C 1
ATOM 1771 O O . ALA A 1 221 ? 14.078 7.023 -7.318 1.00 86.44 221 ALA A O 1
ATOM 1772 N N . ALA A 1 222 ? 14.669 9.070 -6.598 1.00 88.12 222 ALA A N 1
ATOM 1773 C CA . ALA A 1 222 ? 13.377 9.381 -5.987 1.00 88.12 222 ALA A CA 1
ATOM 1774 C C . ALA A 1 222 ? 12.283 9.544 -7.051 1.00 88.12 222 ALA A C 1
ATOM 1776 O O . ALA A 1 222 ? 11.207 8.967 -6.915 1.00 88.12 222 ALA A O 1
ATOM 1777 N N . ILE A 1 223 ? 12.592 10.251 -8.144 1.00 86.25 223 ILE A N 1
ATOM 1778 C CA . ILE A 1 223 ? 11.678 10.441 -9.279 1.00 86.25 223 ILE A CA 1
ATOM 1779 C C . ILE A 1 223 ? 11.361 9.094 -9.937 1.00 86.25 223 ILE A C 1
ATOM 1781 O O . ILE A 1 223 ? 10.194 8.758 -10.128 1.00 86.25 223 ILE A O 1
ATOM 1785 N N . ALA A 1 224 ? 12.386 8.289 -10.231 1.00 88.00 224 ALA A N 1
ATOM 1786 C CA . ALA A 1 224 ? 12.196 6.972 -10.830 1.00 88.00 224 ALA A CA 1
ATOM 1787 C C . ALA A 1 224 ? 11.350 6.051 -9.935 1.00 88.00 224 ALA A C 1
ATOM 1789 O O . ALA A 1 224 ? 10.456 5.370 -10.428 1.00 88.00 224 ALA A O 1
ATOM 1790 N N . SER A 1 225 ? 11.592 6.057 -8.620 1.00 90.50 225 SER A N 1
ATOM 1791 C CA . SER A 1 225 ? 10.831 5.239 -7.667 1.00 90.50 225 SER A CA 1
ATOM 1792 C C . SER A 1 225 ? 9.367 5.671 -7.581 1.00 90.50 225 SER A C 1
ATOM 1794 O O . SER A 1 225 ? 8.485 4.815 -7.608 1.00 90.50 225 SER A O 1
ATOM 1796 N N . ALA A 1 226 ? 9.098 6.981 -7.542 1.00 90.12 226 ALA A N 1
ATOM 1797 C CA . ALA A 1 226 ? 7.736 7.511 -7.534 1.00 90.12 226 ALA A CA 1
ATOM 1798 C C . ALA A 1 226 ? 6.969 7.087 -8.796 1.00 90.12 226 ALA A C 1
ATOM 1800 O O . ALA A 1 226 ? 5.904 6.483 -8.703 1.00 90.12 226 ALA A O 1
ATOM 1801 N N . LEU A 1 227 ? 7.560 7.296 -9.976 1.00 88.81 227 LEU A N 1
ATOM 1802 C CA . LEU A 1 227 ? 6.943 6.921 -11.253 1.00 88.81 227 LEU A CA 1
ATOM 1803 C C . LEU A 1 227 ? 6.710 5.410 -11.383 1.00 88.81 227 LEU A C 1
ATOM 1805 O O . LEU A 1 227 ? 5.733 4.983 -11.995 1.00 88.81 227 LEU A O 1
ATOM 1809 N N . LEU A 1 228 ? 7.594 4.591 -10.813 1.00 92.31 228 LEU A N 1
ATOM 1810 C CA . LEU A 1 228 ? 7.469 3.134 -10.824 1.00 92.31 228 LEU A CA 1
ATOM 1811 C C . LEU A 1 228 ? 6.280 2.654 -9.978 1.00 92.31 228 LEU A C 1
ATOM 1813 O O . LEU A 1 228 ? 5.566 1.743 -10.400 1.00 92.31 228 LEU A O 1
ATOM 1817 N N . VAL A 1 229 ? 6.059 3.269 -8.811 1.00 93.62 229 VAL A N 1
ATOM 1818 C CA . VAL A 1 229 ? 4.917 2.963 -7.935 1.00 93.62 229 VAL A CA 1
ATOM 1819 C C . VAL A 1 229 ? 3.611 3.453 -8.556 1.00 93.62 229 VAL A C 1
ATOM 1821 O O . VAL A 1 229 ? 2.655 2.682 -8.608 1.00 93.62 229 VAL A O 1
ATOM 1824 N N . GLU A 1 230 ? 3.579 4.665 -9.113 1.00 90.25 230 GLU A N 1
ATOM 1825 C CA . GLU A 1 230 ? 2.398 5.184 -9.822 1.00 90.25 230 GLU A CA 1
ATOM 1826 C C . GLU A 1 230 ? 2.012 4.298 -11.011 1.00 90.25 230 GLU A C 1
ATOM 1828 O O . GLU A 1 230 ? 0.842 3.957 -11.203 1.00 90.25 230 GLU A O 1
ATOM 1833 N N . LEU A 1 231 ? 3.006 3.834 -11.776 1.00 90.31 231 LEU A N 1
ATOM 1834 C CA . LEU A 1 231 ? 2.763 2.903 -12.871 1.00 90.31 231 LEU A CA 1
ATOM 1835 C C . LEU A 1 231 ? 2.188 1.573 -12.369 1.00 90.31 231 LEU A C 1
ATOM 1837 O O . LEU A 1 231 ? 1.272 1.044 -12.994 1.00 90.31 231 LEU A O 1
ATOM 1841 N N . LEU A 1 232 ? 2.682 1.037 -11.246 1.00 93.81 232 LEU A N 1
ATOM 1842 C CA . LEU A 1 232 ? 2.101 -0.167 -10.648 1.00 93.81 232 LEU A CA 1
ATOM 1843 C C . LEU A 1 232 ? 0.642 0.060 -10.249 1.00 93.81 232 LEU A C 1
ATOM 1845 O O . LEU A 1 232 ? -0.214 -0.756 -10.590 1.00 93.81 232 LEU A O 1
ATOM 1849 N N . VAL A 1 233 ? 0.354 1.148 -9.532 1.00 91.12 233 VAL A N 1
ATOM 1850 C CA . VAL A 1 233 ? -1.011 1.459 -9.096 1.00 91.12 233 VAL A CA 1
ATOM 1851 C C . VAL A 1 233 ? -1.928 1.550 -10.313 1.00 91.12 233 VAL A C 1
ATOM 1853 O O . VAL A 1 233 ? -2.977 0.910 -10.322 1.00 91.12 233 VAL A O 1
ATOM 1856 N N . SER A 1 234 ? -1.497 2.234 -11.374 1.00 89.88 234 SER A N 1
ATOM 1857 C CA . SER A 1 234 ? -2.230 2.318 -12.640 1.00 89.88 234 SER A CA 1
ATOM 1858 C C . SER A 1 234 ? -2.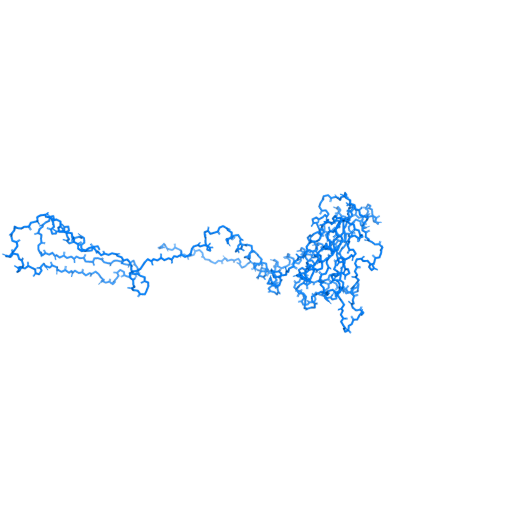496 0.933 -13.258 1.00 89.88 234 SER A C 1
ATOM 1860 O O . SER A 1 234 ? -3.631 0.619 -13.602 1.00 89.88 234 SER A O 1
ATOM 1862 N N . ILE A 1 235 ? -1.506 0.032 -13.295 1.00 90.44 235 ILE A N 1
ATOM 1863 C CA . ILE A 1 235 ? -1.700 -1.352 -13.771 1.00 90.44 235 ILE A CA 1
ATOM 1864 C C . ILE A 1 235 ? -2.758 -2.097 -12.944 1.00 90.44 235 ILE A C 1
ATOM 1866 O O . ILE A 1 235 ? -3.604 -2.780 -13.517 1.00 90.44 235 ILE A O 1
ATOM 1870 N N . LEU A 1 236 ? -2.726 -1.986 -11.611 1.00 91.69 236 LEU A N 1
ATOM 1871 C CA . LEU A 1 236 ? -3.652 -2.704 -10.720 1.00 91.69 236 LEU A CA 1
ATOM 1872 C C . LEU A 1 236 ? -5.110 -2.245 -10.871 1.00 91.69 236 LEU A C 1
ATOM 1874 O O . LEU A 1 236 ? -6.038 -3.024 -10.622 1.00 91.69 236 LEU A O 1
ATOM 1878 N N . GLN A 1 237 ? -5.319 -0.992 -11.274 1.00 89.31 237 GLN A N 1
ATOM 1879 C CA . GLN A 1 237 ? -6.654 -0.461 -11.541 1.00 89.31 237 GLN A CA 1
ATOM 1880 C C . GLN A 1 237 ? -7.202 -0.895 -12.905 1.00 89.31 237 GLN A C 1
ATOM 1882 O O . GLN A 1 237 ? -8.421 -0.962 -13.083 1.00 89.31 237 GLN A O 1
ATOM 1887 N N . HIS A 1 238 ? -6.335 -1.249 -13.854 1.00 87.56 238 HIS A N 1
ATOM 1888 C CA . HIS A 1 238 ? -6.759 -1.655 -15.184 1.00 87.56 238 HIS A CA 1
ATOM 1889 C C . HIS A 1 238 ? -7.440 -3.040 -15.163 1.00 87.56 238 HIS A C 1
ATOM 1891 O O . HIS A 1 238 ? -6.896 -3.975 -14.572 1.00 87.56 238 HIS A O 1
ATOM 1897 N N . PRO A 1 239 ? -8.583 -3.247 -15.855 1.00 85.44 239 PRO A N 1
ATOM 1898 C CA . PRO A 1 239 ? -9.280 -4.542 -15.876 1.00 85.44 239 PRO A CA 1
ATOM 1899 C C . PRO A 1 239 ? -8.412 -5.715 -16.350 1.00 85.44 239 PRO A C 1
ATOM 1901 O O . PRO A 1 239 ? -8.523 -6.821 -15.834 1.00 85.44 239 PRO A O 1
ATOM 1904 N N . LEU A 1 240 ? -7.528 -5.458 -17.319 1.00 85.62 240 LEU A N 1
ATOM 1905 C CA . LEU A 1 240 ? -6.575 -6.445 -17.849 1.00 85.62 240 LEU A CA 1
ATOM 1906 C C . LEU A 1 240 ? -5.287 -6.577 -17.013 1.00 85.62 240 LEU A C 1
ATOM 1908 O O . LEU A 1 240 ? -4.430 -7.396 -17.344 1.00 85.62 240 LEU A O 1
ATOM 1912 N N . GLY A 1 241 ? -5.113 -5.772 -15.961 1.00 87.00 241 GLY A N 1
ATOM 1913 C CA . GLY A 1 241 ? -3.930 -5.803 -15.105 1.00 87.00 241 GLY A CA 1
ATOM 1914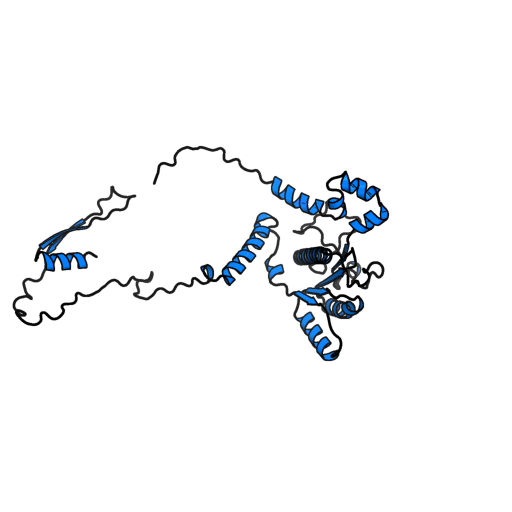 C C . GLY A 1 241 ? -2.626 -5.716 -15.902 1.00 87.00 241 GLY A C 1
ATOM 1915 O O . GLY A 1 241 ? -2.439 -4.840 -16.745 1.00 87.00 241 GLY A O 1
ATOM 1916 N N . ALA A 1 242 ? -1.730 -6.679 -15.684 1.00 86.06 242 ALA A N 1
ATOM 1917 C CA . ALA A 1 242 ? -0.432 -6.756 -16.359 1.00 86.06 242 ALA A CA 1
ATOM 1918 C C . ALA A 1 242 ? -0.514 -6.869 -17.894 1.00 86.06 242 ALA A C 1
ATOM 1920 O O . ALA A 1 242 ? 0.416 -6.460 -18.591 1.00 86.06 242 ALA A O 1
ATOM 1921 N N . ALA A 1 243 ? -1.630 -7.387 -18.414 1.00 85.25 243 ALA A N 1
ATOM 1922 C CA . ALA A 1 243 ? -1.913 -7.504 -19.841 1.00 85.25 243 ALA A CA 1
ATOM 1923 C C . ALA A 1 243 ? -2.516 -6.220 -20.445 1.00 85.25 243 ALA A C 1
ATOM 1925 O O . ALA A 1 243 ? -2.903 -6.219 -21.611 1.00 85.25 243 ALA A O 1
ATOM 1926 N N . ALA A 1 244 ? -2.613 -5.123 -19.681 1.00 85.50 244 ALA A N 1
ATOM 1927 C CA . ALA A 1 244 ? -3.075 -3.840 -20.201 1.00 85.50 244 ALA A CA 1
ATOM 1928 C C . ALA A 1 244 ? -2.259 -3.425 -21.441 1.00 85.50 244 ALA A C 1
ATOM 1930 O O . ALA A 1 244 ? -1.023 -3.505 -21.400 1.00 85.50 244 ALA A O 1
ATOM 1931 N N . PRO A 1 245 ? -2.897 -2.952 -22.524 1.00 82.38 245 PRO A N 1
ATOM 1932 C CA . PRO A 1 245 ? -2.182 -2.468 -23.697 1.00 82.38 245 PRO A CA 1
ATOM 1933 C C . PRO A 1 245 ? -1.423 -1.178 -23.369 1.00 82.38 245 PRO A C 1
ATOM 1935 O O . PRO A 1 245 ? -1.803 -0.420 -22.478 1.00 82.38 245 PRO A O 1
ATOM 1938 N N . ALA A 1 246 ? -0.323 -0.934 -24.078 1.00 79.94 246 ALA A N 1
ATOM 1939 C CA . ALA A 1 246 ? 0.331 0.368 -24.042 1.00 79.94 246 ALA A CA 1
ATOM 1940 C C . ALA A 1 246 ? -0.363 1.323 -25.029 1.00 79.94 246 ALA A C 1
ATOM 1942 O O . ALA A 1 246 ? -0.807 0.866 -26.085 1.00 79.94 246 ALA A O 1
ATOM 1943 N N . PRO A 1 247 ? -0.447 2.630 -24.725 1.00 71.69 247 PRO A N 1
ATOM 1944 C CA . PRO A 1 247 ? -1.020 3.605 -25.646 1.00 71.69 247 PRO A CA 1
ATOM 1945 C C . PRO A 1 247 ? -0.270 3.588 -26.984 1.00 71.69 247 PRO A C 1
ATOM 1947 O O . PRO A 1 247 ? 0.964 3.576 -27.023 1.00 71.69 247 PRO A O 1
ATOM 1950 N N . ALA A 1 248 ? -1.022 3.560 -28.085 1.00 62.38 248 ALA A N 1
ATOM 1951 C CA . ALA A 1 248 ? -0.454 3.595 -29.425 1.00 62.38 248 ALA A CA 1
ATOM 1952 C C . ALA A 1 248 ? 0.176 4.976 -29.692 1.00 62.38 248 ALA A C 1
ATOM 1954 O O . ALA A 1 248 ? -0.373 5.989 -29.265 1.00 62.38 248 ALA A O 1
ATOM 1955 N N . PRO A 1 249 ? 1.271 5.076 -30.468 1.00 52.41 249 PRO A N 1
ATOM 1956 C CA . PRO A 1 249 ? 1.924 6.358 -30.760 1.00 52.41 249 PRO A CA 1
ATOM 1957 C C . PRO A 1 249 ? 1.025 7.380 -31.489 1.00 52.41 249 PRO A C 1
ATOM 1959 O O . PRO A 1 249 ? 1.397 8.543 -31.596 1.00 52.41 249 PRO A O 1
ATOM 1962 N N . ALA A 1 250 ? -0.145 6.959 -31.987 1.00 46.34 250 ALA A N 1
ATOM 1963 C CA . ALA A 1 250 ? -1.115 7.788 -32.700 1.00 46.34 250 ALA A CA 1
ATOM 1964 C C . ALA A 1 250 ? -2.403 8.101 -31.906 1.00 46.34 250 ALA A C 1
ATOM 1966 O O . ALA A 1 250 ? -3.263 8.814 -32.429 1.00 46.34 250 ALA A O 1
ATOM 1967 N N . SER A 1 251 ? -2.574 7.594 -30.677 1.00 47.69 251 SER A N 1
ATOM 1968 C CA . SER A 1 251 ? -3.733 7.963 -29.852 1.00 47.69 251 SER A CA 1
ATOM 1969 C C . SER A 1 251 ? -3.549 9.391 -29.336 1.00 47.69 251 SER A C 1
ATOM 1971 O O . SER A 1 251 ? -2.618 9.666 -28.579 1.00 47.69 251 SER A O 1
ATOM 1973 N N . ARG A 1 252 ? -4.412 10.312 -29.781 1.00 45.38 252 ARG A N 1
ATOM 1974 C CA . ARG A 1 252 ? -4.476 11.686 -29.261 1.00 45.38 252 ARG A CA 1
ATOM 1975 C C . ARG A 1 252 ? -4.820 11.669 -27.764 1.00 45.38 252 ARG A C 1
ATOM 1977 O O . ARG A 1 252 ? -5.532 10.783 -27.305 1.00 45.38 252 ARG A O 1
ATOM 1984 N N . SER A 1 253 ? -4.340 12.683 -27.048 1.00 48.31 253 SER A N 1
ATOM 1985 C CA . SER A 1 253 ? -4.436 12.908 -25.594 1.00 48.31 253 SER A CA 1
ATOM 1986 C C . SER A 1 253 ? -5.849 12.883 -24.982 1.00 48.31 253 SER A C 1
ATOM 1988 O O . SER A 1 253 ? -5.974 12.877 -23.761 1.00 48.31 253 SER A O 1
ATOM 1990 N N . ASP A 1 254 ? -6.904 12.862 -25.801 1.00 46.16 254 ASP A N 1
ATOM 1991 C CA . ASP A 1 254 ? -8.308 12.898 -25.364 1.00 46.16 254 ASP A CA 1
ATOM 1992 C C . ASP A 1 254 ? -8.930 11.520 -25.102 1.00 46.16 254 ASP A C 1
ATOM 1994 O O . ASP A 1 254 ? -10.004 11.435 -24.508 1.00 46.16 254 ASP A O 1
ATOM 1998 N N . ASP A 1 255 ? -8.280 10.425 -25.503 1.00 48.56 255 ASP A N 1
ATOM 1999 C CA . ASP A 1 255 ? -8.823 9.077 -25.313 1.00 48.56 255 ASP A CA 1
ATOM 2000 C C . ASP A 1 255 ? -8.478 8.560 -23.902 1.00 48.56 255 ASP A C 1
ATOM 2002 O O . ASP A 1 255 ? -7.712 7.615 -23.710 1.00 48.56 255 ASP A O 1
ATOM 2006 N N . ARG A 1 256 ? -9.003 9.247 -22.875 1.00 52.25 256 ARG A N 1
ATOM 2007 C CA . ARG A 1 256 ? -8.754 8.950 -21.447 1.00 52.25 256 ARG A CA 1
ATOM 2008 C C . ARG A 1 256 ? -9.266 7.573 -21.005 1.00 52.25 256 ARG A C 1
ATOM 2010 O O . ARG A 1 256 ? -8.967 7.149 -19.889 1.00 52.25 256 ARG A O 1
ATOM 2017 N N . GLY A 1 257 ? -9.991 6.854 -21.864 1.00 57.91 257 GLY A N 1
ATOM 2018 C CA . GLY A 1 257 ? -10.600 5.568 -21.536 1.00 57.91 257 GLY A CA 1
ATOM 2019 C C . GLY A 1 257 ? -11.449 5.633 -20.258 1.00 57.91 257 GLY A C 1
ATOM 2020 O O . GLY A 1 257 ? -11.730 6.693 -19.710 1.00 57.91 257 GLY A O 1
ATOM 2021 N N . SER A 1 258 ? -11.868 4.479 -19.748 1.00 65.75 258 SER A N 1
ATOM 2022 C CA . SER A 1 258 ? -12.597 4.382 -18.473 1.00 65.75 258 SER A CA 1
ATOM 2023 C C . SER A 1 258 ? -11.668 4.196 -17.263 1.00 65.75 258 SER A C 1
ATOM 2025 O O . SER A 1 258 ? -12.109 3.719 -16.217 1.00 65.75 258 SER A O 1
ATOM 2027 N N . HIS A 1 259 ? -10.366 4.454 -17.416 1.00 78.38 259 HIS A N 1
ATOM 2028 C CA . HIS A 1 259 ? -9.356 4.106 -16.421 1.00 78.38 259 HIS A CA 1
ATOM 2029 C C . HIS A 1 259 ? -9.177 5.235 -15.388 1.00 78.38 259 HIS A C 1
ATOM 2031 O O . HIS A 1 259 ? -8.946 6.375 -15.790 1.00 78.38 259 HIS A O 1
ATOM 2037 N N . PRO A 1 260 ? -9.228 4.957 -14.068 1.00 73.44 260 PRO A N 1
ATOM 2038 C CA . PRO A 1 260 ? -9.253 5.994 -13.024 1.00 73.44 260 PRO A CA 1
ATOM 2039 C C . PRO A 1 260 ? -8.019 6.902 -13.000 1.00 73.44 260 PRO A C 1
ATOM 2041 O O . PRO A 1 260 ? -8.098 8.026 -12.520 1.00 73.44 260 PRO A O 1
ATOM 2044 N N . LEU A 1 261 ? -6.884 6.416 -13.508 1.00 78.94 261 LEU A N 1
ATOM 2045 C CA . LEU A 1 261 ? -5.595 7.116 -13.484 1.00 78.94 261 LEU A CA 1
ATOM 2046 C C . LEU A 1 261 ? -5.067 7.431 -14.894 1.00 78.94 261 LEU A C 1
ATOM 2048 O O . LEU A 1 261 ? -3.880 7.686 -15.072 1.00 78.94 261 LEU A O 1
ATOM 2052 N N . GLY A 1 262 ? -5.932 7.378 -15.913 1.00 78.00 262 GLY A N 1
ATOM 2053 C CA . GLY A 1 262 ? -5.556 7.650 -17.302 1.00 78.00 262 GLY A CA 1
ATOM 2054 C C . GLY A 1 262 ? -4.784 6.502 -17.962 1.00 78.00 262 GLY A C 1
ATOM 2055 O O . GLY A 1 262 ? -5.095 5.331 -17.752 1.00 78.00 262 GLY A O 1
ATOM 2056 N N . LEU A 1 263 ? -3.801 6.830 -18.802 1.00 79.44 263 LEU A N 1
ATOM 2057 C CA . LEU A 1 263 ? -3.086 5.858 -19.639 1.00 79.44 263 LEU A CA 1
ATOM 2058 C C . LEU A 1 263 ? -2.125 4.964 -18.834 1.00 79.44 263 LEU A C 1
ATOM 2060 O O . LEU A 1 263 ? -1.540 5.383 -17.838 1.00 79.44 263 LEU A O 1
ATOM 2064 N N . VAL A 1 264 ? -1.892 3.741 -19.330 1.00 83.62 264 VAL A N 1
ATOM 2065 C CA . VAL A 1 264 ? -0.952 2.771 -18.735 1.00 83.62 264 VAL A CA 1
ATOM 2066 C C . VAL A 1 264 ? 0.274 2.589 -19.649 1.00 83.62 264 VAL A C 1
ATOM 2068 O O . VAL A 1 264 ? 0.308 1.667 -20.478 1.00 83.62 264 VAL A O 1
ATOM 2071 N N . PRO A 1 265 ? 1.301 3.459 -19.553 1.00 84.38 265 PRO A N 1
ATOM 2072 C CA . PRO A 1 265 ? 2.454 3.404 -20.445 1.00 84.38 265 PRO A CA 1
ATOM 2073 C C . PRO A 1 265 ? 3.254 2.103 -20.288 1.00 84.38 265 PRO A C 1
ATOM 2075 O O . PRO A 1 265 ? 3.243 1.440 -19.250 1.00 84.38 265 PRO A O 1
ATOM 2078 N N . HIS A 1 266 ? 3.976 1.720 -21.342 1.00 83.31 266 HIS A N 1
ATOM 2079 C CA . HIS A 1 266 ? 4.940 0.619 -21.267 1.00 83.31 266 HIS A CA 1
ATOM 2080 C C . HIS A 1 266 ? 6.262 1.062 -20.621 1.00 83.31 266 HIS A C 1
ATOM 2082 O O . HIS A 1 266 ? 6.819 0.335 -19.799 1.00 83.31 266 HIS A O 1
ATOM 2088 N N . GLN A 1 267 ? 6.742 2.257 -20.988 1.00 82.50 267 GLN A N 1
ATOM 2089 C CA . GLN A 1 267 ? 8.026 2.820 -20.573 1.00 82.50 267 GLN A CA 1
ATOM 2090 C C . GLN A 1 267 ? 7.909 4.335 -20.350 1.00 82.50 267 GLN A C 1
ATOM 2092 O O . GLN A 1 267 ? 7.312 5.037 -21.165 1.00 82.50 267 GLN A O 1
ATOM 2097 N N . ILE A 1 268 ? 8.541 4.830 -19.286 1.00 78.62 268 ILE A N 1
ATOM 2098 C CA . ILE A 1 268 ? 8.688 6.248 -18.945 1.00 78.62 268 ILE A CA 1
ATOM 2099 C C . ILE A 1 268 ? 10.188 6.583 -18.941 1.00 78.62 268 ILE A C 1
ATOM 2101 O O . ILE A 1 268 ? 11.001 5.835 -18.386 1.00 78.62 268 ILE A O 1
ATOM 2105 N N . ARG A 1 269 ? 10.553 7.686 -19.605 1.00 71.62 269 ARG A N 1
ATOM 2106 C CA . ARG A 1 269 ? 11.927 8.193 -19.752 1.00 71.62 269 ARG A CA 1
ATOM 2107 C C . ARG A 1 269 ? 11.969 9.693 -19.508 1.00 71.62 269 ARG A C 1
ATOM 2109 O O . ARG A 1 269 ? 11.005 10.390 -19.825 1.00 71.62 269 ARG A O 1
ATOM 2116 N N . ASP A 1 270 ? 13.108 10.170 -19.021 1.00 64.69 270 ASP A N 1
ATOM 2117 C CA . ASP A 1 270 ? 13.381 11.598 -18.896 1.00 64.69 270 ASP A CA 1
ATOM 2118 C C . ASP A 1 270 ? 13.604 12.239 -20.280 1.00 64.69 270 ASP A C 1
ATOM 2120 O O . ASP A 1 270 ? 14.695 12.187 -20.842 1.00 64.69 270 ASP A O 1
ATOM 2124 N N . LYS A 1 271 ? 12.549 12.837 -20.847 1.00 63.25 271 LYS A N 1
ATOM 2125 C CA . LYS A 1 271 ? 12.608 13.573 -22.125 1.00 63.25 271 LYS A CA 1
ATOM 2126 C C . LYS A 1 271 ? 13.256 14.953 -21.998 1.00 63.25 271 LYS A C 1
ATOM 2128 O O . LYS A 1 271 ? 13.544 15.582 -23.020 1.00 63.25 271 LYS A O 1
ATOM 2133 N N . ILE A 1 272 ? 13.451 15.454 -20.777 1.00 62.00 272 ILE A N 1
ATOM 2134 C CA . ILE A 1 272 ? 13.918 16.821 -20.534 1.00 62.00 272 ILE A CA 1
ATOM 2135 C C . ILE A 1 272 ? 15.384 16.938 -20.935 1.00 62.00 272 ILE A C 1
ATOM 2137 O O . ILE A 1 272 ? 15.757 17.839 -21.688 1.00 62.00 272 ILE A O 1
ATOM 2141 N N . VAL A 1 273 ? 16.203 15.988 -20.486 1.00 59.22 273 VAL A N 1
ATOM 2142 C CA . VAL A 1 273 ? 17.636 15.953 -20.796 1.00 59.22 273 VAL A CA 1
ATOM 2143 C C . VAL A 1 273 ? 17.873 15.720 -22.288 1.00 59.22 273 VAL A C 1
ATOM 2145 O O . VAL A 1 273 ? 18.726 16.385 -22.874 1.00 59.22 273 VAL A O 1
ATOM 2148 N N . ASP A 1 274 ? 17.095 14.840 -22.919 1.00 63.91 274 ASP A N 1
ATOM 2149 C CA . ASP A 1 274 ? 17.191 14.579 -24.360 1.00 63.91 274 ASP A CA 1
ATOM 2150 C C . ASP A 1 274 ? 16.833 15.829 -25.176 1.00 63.91 274 ASP A C 1
ATOM 2152 O O . ASP A 1 274 ? 17.585 16.246 -26.056 1.00 63.91 274 ASP A O 1
ATOM 2156 N N . THR A 1 275 ? 15.752 16.520 -24.809 1.00 69.50 275 THR A N 1
ATOM 2157 C CA . THR A 1 275 ? 15.341 17.756 -25.492 1.00 69.50 275 THR A CA 1
ATOM 2158 C C . THR A 1 275 ? 16.332 18.899 -25.263 1.00 69.50 275 THR A C 1
ATOM 2160 O O . THR A 1 275 ? 16.547 19.706 -26.167 1.00 69.50 275 THR A O 1
ATOM 2163 N N . TYR A 1 276 ? 16.967 18.983 -24.089 1.00 70.12 276 TYR A N 1
ATOM 2164 C CA . TYR A 1 276 ? 18.053 19.936 -23.851 1.00 70.12 276 TYR A CA 1
ATOM 2165 C C . TYR A 1 276 ? 19.293 19.607 -24.687 1.00 70.12 276 TYR A C 1
ATOM 2167 O O . TYR A 1 276 ? 19.889 20.512 -25.266 1.00 70.12 276 TYR A O 1
ATOM 2175 N N . LYS A 1 277 ? 19.672 18.329 -24.801 1.00 67.56 277 LYS A N 1
ATOM 2176 C CA . LYS A 1 277 ? 20.793 17.902 -25.653 1.00 67.56 277 LYS A CA 1
ATOM 2177 C C . LYS A 1 277 ? 20.540 18.221 -27.128 1.00 67.56 277 LYS A C 1
ATOM 2179 O O . LYS A 1 277 ? 21.470 18.624 -27.819 1.00 67.56 277 LYS A O 1
ATOM 2184 N N . GLU A 1 278 ? 19.299 18.087 -27.593 1.00 79.38 278 GLU A N 1
ATOM 2185 C CA . GLU A 1 278 ? 18.917 18.380 -28.980 1.00 79.38 278 GLU A CA 1
ATOM 2186 C C . GLU A 1 278 ? 18.765 19.878 -29.271 1.00 79.38 278 GLU A C 1
ATOM 2188 O O . GLU A 1 278 ? 19.207 20.353 -30.315 1.00 79.38 278 GLU A O 1
ATOM 2193 N N . LYS A 1 279 ? 18.120 20.631 -28.372 1.00 83.56 279 LYS A N 1
ATOM 2194 C CA . LYS A 1 279 ? 17.721 22.029 -28.621 1.00 83.56 279 LYS A CA 1
ATOM 2195 C C . LYS A 1 279 ? 18.586 23.058 -27.891 1.00 83.56 279 LYS A C 1
ATOM 2197 O O . LYS A 1 279 ? 18.443 24.252 -28.131 1.00 83.56 279 LYS A O 1
ATOM 2202 N N . GLY A 1 280 ? 19.480 22.630 -27.000 1.00 84.50 280 GLY A N 1
ATOM 2203 C CA . GLY A 1 280 ? 20.479 23.467 -26.335 1.00 84.50 280 GLY A CA 1
ATOM 2204 C C . GLY A 1 280 ? 19.908 24.747 -25.721 1.00 84.50 280 GLY A C 1
ATOM 2205 O O . GLY A 1 280 ? 19.007 24.713 -24.880 1.00 84.50 280 GLY A O 1
ATOM 2206 N N . TRP A 1 281 ? 20.444 25.894 -26.149 1.00 81.12 281 TRP A N 1
ATOM 2207 C CA . TRP A 1 281 ? 20.006 27.210 -25.679 1.00 81.12 281 TRP A CA 1
ATOM 2208 C C . TRP A 1 281 ? 18.532 27.495 -25.986 1.00 81.12 281 TRP A C 1
ATOM 2210 O O . TRP A 1 281 ? 17.882 28.132 -25.169 1.00 81.12 281 TRP A O 1
ATOM 2220 N N . ASP A 1 282 ? 17.966 26.970 -27.075 1.00 83.94 282 ASP A N 1
ATOM 2221 C CA . ASP A 1 282 ? 16.554 27.199 -27.407 1.00 83.94 282 ASP A CA 1
ATOM 2222 C C . ASP A 1 282 ? 15.619 26.507 -26.414 1.00 83.94 282 ASP A C 1
ATOM 2224 O O . ASP A 1 282 ? 14.571 27.051 -26.063 1.00 83.94 282 ASP A O 1
ATOM 2228 N N . PHE A 1 283 ? 16.008 25.332 -25.904 1.00 85.00 283 PHE A N 1
ATOM 2229 C CA . PHE A 1 283 ? 15.291 24.702 -24.796 1.00 85.00 283 PHE A CA 1
ATOM 2230 C C . PHE A 1 283 ? 15.359 25.571 -23.539 1.00 85.00 283 PHE A C 1
ATOM 2232 O O . PHE A 1 283 ? 14.326 25.788 -22.917 1.00 85.00 283 PHE A O 1
ATOM 2239 N N . VAL A 1 284 ? 16.540 26.088 -23.177 1.00 76.88 284 VAL A N 1
ATOM 2240 C CA . VAL A 1 284 ? 16.723 26.909 -21.964 1.00 76.88 284 VAL A CA 1
ATOM 2241 C C . VAL A 1 284 ? 15.984 28.238 -22.085 1.00 76.88 284 VAL A C 1
ATOM 2243 O O . VAL A 1 284 ? 15.303 28.652 -21.156 1.00 76.88 284 VAL A O 1
ATOM 2246 N N . HIS A 1 285 ? 16.062 28.881 -23.246 1.00 81.50 285 HIS A N 1
ATOM 2247 C CA . HIS A 1 285 ? 15.365 30.122 -23.542 1.00 81.50 285 HIS A CA 1
ATOM 2248 C C . HIS A 1 285 ? 13.848 29.942 -23.449 1.00 81.50 285 HIS A C 1
ATOM 2250 O O . HIS A 1 285 ? 13.173 30.791 -22.874 1.00 81.50 285 HIS A O 1
ATOM 2256 N N . LYS A 1 286 ? 13.307 28.829 -23.959 1.00 81.38 286 LYS A N 1
ATOM 2257 C CA . LYS A 1 286 ? 11.887 28.501 -23.783 1.00 81.38 286 LYS A CA 1
ATOM 2258 C C . LYS A 1 286 ? 11.553 28.151 -22.340 1.00 81.38 286 LYS A C 1
ATOM 2260 O O . LYS A 1 286 ? 10.609 28.697 -21.803 1.00 81.38 286 LYS A O 1
ATOM 2265 N N . ALA A 1 287 ? 12.359 27.332 -21.674 1.00 72.88 287 ALA A N 1
ATOM 2266 C CA . ALA A 1 287 ? 12.132 26.952 -20.282 1.00 72.88 287 ALA A CA 1
ATOM 2267 C C . ALA A 1 287 ? 12.154 28.146 -19.309 1.00 72.88 287 ALA A C 1
ATOM 2269 O O . ALA A 1 287 ? 11.423 28.130 -18.324 1.00 72.88 287 ALA A O 1
ATOM 2270 N N . LEU A 1 288 ? 12.977 29.168 -19.571 1.00 68.81 288 LEU A N 1
ATOM 2271 C CA . LEU A 1 288 ? 13.077 30.368 -18.733 1.00 68.81 288 LEU A CA 1
ATOM 2272 C C . LEU A 1 288 ? 11.984 31.402 -19.022 1.00 68.81 288 LEU A C 1
ATOM 2274 O O . LEU A 1 288 ? 11.574 32.113 -18.109 1.00 68.81 288 LEU A O 1
ATOM 2278 N N . ASN A 1 289 ? 11.541 31.508 -20.276 1.00 81.69 289 ASN A N 1
ATOM 2279 C CA . ASN A 1 289 ? 10.596 32.544 -20.697 1.00 81.69 289 ASN A CA 1
ATOM 2280 C C . ASN A 1 289 ? 9.147 32.042 -20.815 1.00 81.69 289 ASN A C 1
ATOM 2282 O O . ASN A 1 289 ? 8.223 32.850 -20.786 1.00 81.69 289 ASN A O 1
ATOM 2286 N N . GLU A 1 290 ? 8.935 30.731 -20.935 1.00 82.56 290 GLU A N 1
ATOM 2287 C CA . GLU A 1 290 ? 7.623 30.087 -21.019 1.00 82.56 290 GLU A CA 1
ATOM 2288 C C . GLU A 1 290 ? 7.385 29.251 -19.750 1.00 82.56 290 GLU A C 1
ATOM 2290 O O . GLU A 1 290 ? 7.800 28.092 -19.643 1.00 82.56 290 GLU A O 1
ATOM 2295 N N . SER A 1 291 ? 6.699 29.839 -18.765 1.00 53.91 291 SER A N 1
ATOM 2296 C CA . SER A 1 291 ? 6.279 29.121 -17.557 1.00 53.91 291 SER A CA 1
ATOM 2297 C C . SER A 1 291 ? 5.357 27.952 -17.933 1.00 53.91 291 SER A C 1
ATOM 2299 O O . SER A 1 291 ? 4.308 28.164 -18.543 1.00 53.91 291 SER A O 1
ATOM 2301 N N . GLY A 1 292 ? 5.759 26.723 -17.592 1.00 60.16 292 GLY A N 1
ATOM 2302 C CA . GLY A 1 292 ? 5.033 25.482 -17.899 1.00 60.16 292 GLY A CA 1
ATOM 2303 C C . GLY A 1 292 ? 5.623 24.643 -19.042 1.00 60.16 292 GLY A C 1
ATOM 2304 O O . GLY A 1 292 ? 5.259 23.481 -19.183 1.00 60.16 292 GLY A O 1
ATOM 2305 N N . TYR A 1 293 ? 6.588 25.158 -19.815 1.00 69.50 293 TYR A N 1
ATOM 2306 C CA . TYR A 1 293 ? 7.208 24.412 -20.927 1.00 69.50 293 TYR A CA 1
ATOM 2307 C C . TYR A 1 293 ? 7.912 23.119 -20.474 1.00 69.50 293 TYR A C 1
ATOM 2309 O O . TYR A 1 293 ? 7.840 22.084 -21.135 1.00 69.50 293 TYR A O 1
ATOM 2317 N N . VAL A 1 294 ? 8.582 23.155 -19.319 1.00 64.50 294 VAL A N 1
ATOM 2318 C CA . VAL A 1 294 ? 9.256 21.978 -18.740 1.00 64.50 294 VAL A CA 1
ATOM 2319 C C . VAL A 1 294 ? 8.240 20.969 -18.200 1.00 64.50 294 VAL A C 1
ATOM 2321 O O . VAL A 1 294 ? 8.439 19.758 -18.303 1.00 64.50 294 VAL A O 1
ATOM 2324 N N . GLU A 1 295 ? 7.131 21.460 -17.657 1.00 60.09 295 GLU A N 1
ATOM 2325 C CA . GLU A 1 295 ? 6.034 20.642 -17.142 1.00 60.09 295 GLU A CA 1
ATOM 2326 C C . GLU A 1 295 ? 5.298 19.940 -18.289 1.00 60.09 295 GLU A C 1
ATOM 2328 O O . GLU A 1 295 ? 4.971 18.766 -18.173 1.00 60.09 295 GLU A O 1
ATOM 2333 N N . ASP A 1 296 ? 5.121 20.601 -19.434 1.00 62.97 296 ASP A N 1
ATOM 2334 C CA . ASP A 1 296 ? 4.582 19.996 -20.658 1.00 62.97 296 ASP A CA 1
ATOM 2335 C C . ASP A 1 296 ? 5.506 18.900 -21.207 1.00 62.97 296 ASP A C 1
ATOM 2337 O O . ASP A 1 296 ? 5.078 17.799 -21.551 1.00 62.97 296 ASP A O 1
ATOM 2341 N N . LEU A 1 297 ? 6.808 19.182 -21.260 1.00 64.88 297 LEU A N 1
ATOM 2342 C CA . LEU A 1 297 ? 7.801 18.271 -21.825 1.00 64.88 297 LEU A CA 1
ATOM 2343 C C . LEU A 1 297 ? 8.010 17.004 -20.972 1.00 64.88 297 LEU A C 1
ATOM 2345 O O . LEU A 1 297 ? 8.314 15.929 -21.498 1.00 64.88 297 LEU A O 1
ATOM 2349 N N . SER A 1 298 ? 7.852 17.144 -19.656 1.00 55.91 298 SER A N 1
ATOM 2350 C CA . SER A 1 298 ? 7.910 16.054 -18.676 1.00 55.91 298 SER A CA 1
ATOM 2351 C C . SER A 1 298 ? 6.576 15.329 -18.482 1.00 55.91 298 SER A C 1
ATOM 2353 O O . SER A 1 298 ? 6.561 14.249 -17.894 1.00 55.91 298 SER A O 1
ATOM 2355 N N . GLY A 1 299 ? 5.474 15.899 -18.986 1.00 51.50 299 GLY A N 1
ATOM 2356 C CA . GLY A 1 299 ? 4.108 15.414 -18.771 1.00 51.50 299 GLY A CA 1
ATOM 2357 C C . GLY A 1 299 ? 3.497 15.814 -17.419 1.00 51.50 299 GLY A C 1
ATOM 2358 O O . GLY A 1 299 ? 2.398 15.380 -17.093 1.00 51.50 299 GLY A O 1
ATOM 2359 N N . LEU A 1 300 ? 4.179 16.644 -16.622 1.00 47.16 300 LEU A N 1
ATOM 2360 C CA . LEU A 1 300 ? 3.737 17.100 -15.300 1.00 47.16 300 LEU A CA 1
ATOM 2361 C C . LEU A 1 300 ? 2.564 18.093 -15.359 1.00 47.16 300 LEU A C 1
ATOM 2363 O O . LEU A 1 300 ? 1.715 18.093 -14.468 1.00 47.16 300 LEU A O 1
ATOM 2367 N N . LYS A 1 301 ? 2.481 18.911 -16.414 1.00 54.28 301 LYS A N 1
ATOM 2368 C CA . LYS A 1 301 ? 1.410 19.911 -16.559 1.00 54.28 301 LYS A CA 1
ATOM 2369 C C . LYS A 1 301 ? 0.043 19.263 -16.751 1.00 54.28 301 LYS A C 1
ATOM 2371 O O . LYS A 1 301 ? -0.951 19.742 -16.215 1.00 54.28 301 LYS A O 1
ATOM 2376 N N . GLU A 1 302 ? -0.005 18.134 -17.458 1.00 51.31 302 GLU A N 1
ATOM 2377 C CA . GLU A 1 302 ? -1.229 17.340 -17.610 1.00 51.31 302 GLU A CA 1
ATOM 2378 C C . GLU A 1 302 ? -1.700 16.770 -16.265 1.00 51.31 302 GLU A C 1
ATOM 2380 O O . GLU A 1 302 ? -2.902 16.724 -15.997 1.00 51.31 302 GLU A O 1
ATOM 2385 N N . VAL A 1 303 ? -0.762 16.401 -15.388 1.00 48.94 303 VAL A N 1
ATOM 2386 C CA . VAL A 1 303 ? -1.060 15.899 -14.039 1.00 48.94 303 VAL A CA 1
ATOM 2387 C C . VAL A 1 303 ? -1.616 17.015 -13.146 1.00 48.94 303 VAL A C 1
ATOM 2389 O O . VAL A 1 303 ? -2.642 16.821 -12.495 1.00 48.94 303 VAL A O 1
ATOM 2392 N N . GLN A 1 304 ? -0.994 18.199 -13.144 1.00 48.06 304 GLN A N 1
ATOM 2393 C CA . GLN A 1 304 ? -1.429 19.337 -12.320 1.00 48.06 304 GLN A CA 1
ATOM 2394 C C . GLN A 1 304 ? -2.734 19.968 -12.811 1.00 48.06 304 GLN A C 1
ATOM 2396 O O . GLN A 1 304 ? -3.638 20.191 -12.013 1.00 48.06 304 GLN A O 1
ATOM 2401 N N . SER A 1 305 ? -2.888 20.168 -14.121 1.00 52.41 305 SER A N 1
ATOM 2402 C CA . SER A 1 305 ? -4.122 20.711 -14.700 1.00 52.41 305 SER A CA 1
ATOM 2403 C C . SER A 1 305 ? -5.326 19.801 -14.433 1.00 52.41 305 SER A C 1
ATOM 2405 O O . SER A 1 305 ? -6.428 20.286 -14.190 1.00 52.41 305 SER A O 1
ATOM 2407 N N . THR A 1 306 ? -5.114 18.481 -14.392 1.00 49.78 306 THR A N 1
ATOM 2408 C CA . THR A 1 306 ? -6.160 17.523 -14.007 1.00 49.78 306 THR A CA 1
ATOM 2409 C C . THR A 1 306 ? -6.536 17.657 -12.526 1.00 49.78 306 THR A C 1
ATOM 2411 O O . THR A 1 306 ? -7.715 17.551 -12.188 1.00 49.78 306 THR A O 1
ATOM 2414 N N . ALA A 1 307 ? -5.576 17.945 -11.644 1.00 47.59 307 ALA A N 1
ATOM 2415 C CA . ALA A 1 307 ? -5.841 18.196 -10.227 1.00 47.59 307 ALA A CA 1
ATOM 2416 C C . ALA A 1 307 ? -6.553 19.543 -9.985 1.00 47.59 307 ALA A C 1
ATOM 2418 O O . ALA A 1 307 ? -7.465 19.611 -9.164 1.00 47.59 307 ALA A O 1
ATOM 2419 N N . GLU A 1 308 ? -6.181 20.595 -10.719 1.00 53.94 308 GLU A N 1
ATOM 2420 C CA . GLU A 1 308 ? -6.746 21.944 -10.580 1.00 53.94 308 GLU A CA 1
ATOM 2421 C C . GLU A 1 308 ? -8.138 22.079 -11.203 1.00 53.94 308 GLU A C 1
ATOM 2423 O O . GLU A 1 308 ? -9.019 22.669 -10.587 1.00 53.94 308 GLU A O 1
ATOM 2428 N N . ALA A 1 309 ? -8.384 21.486 -12.376 1.00 56.69 309 ALA A N 1
ATOM 2429 C CA . ALA A 1 309 ? -9.719 21.471 -12.981 1.00 56.69 309 ALA A CA 1
ATOM 2430 C C . ALA A 1 309 ? -10.726 20.716 -12.097 1.00 56.69 309 ALA A C 1
ATOM 2432 O O . ALA A 1 309 ? -11.845 21.176 -11.895 1.00 56.69 309 ALA A O 1
ATOM 2433 N N . SER A 1 310 ? -10.285 19.621 -11.470 1.00 55.41 310 SER A N 1
ATOM 2434 C CA . SER A 1 310 ? -11.089 18.887 -10.483 1.00 55.41 310 SER A CA 1
ATOM 2435 C C . SER A 1 310 ? -11.358 19.698 -9.205 1.00 55.41 310 SER A C 1
ATOM 2437 O O . SER A 1 310 ? -12.323 19.423 -8.498 1.00 55.41 310 SER A O 1
ATOM 2439 N N . ALA A 1 311 ? -10.514 20.687 -8.891 1.00 52.56 311 ALA A N 1
ATOM 2440 C CA . ALA A 1 311 ? -10.706 21.600 -7.766 1.00 52.56 311 ALA A CA 1
ATOM 2441 C C . ALA A 1 311 ? -11.558 22.832 -8.128 1.00 52.56 311 ALA A C 1
ATOM 2443 O O . ALA A 1 311 ? -12.165 23.424 -7.240 1.00 52.56 311 ALA A O 1
ATOM 2444 N N . ALA A 1 312 ? -11.600 23.223 -9.406 1.00 53.34 312 ALA A N 1
ATOM 2445 C CA . ALA A 1 312 ? -12.324 24.395 -9.898 1.00 53.34 312 ALA A CA 1
ATOM 2446 C C . ALA A 1 312 ? -13.819 24.135 -10.159 1.00 53.34 312 ALA A C 1
ATOM 2448 O O . ALA A 1 312 ? -14.612 25.063 -10.038 1.00 53.34 312 ALA A O 1
ATOM 2449 N N . ASP A 1 313 ? -14.219 22.885 -10.419 1.00 53.72 313 ASP A N 1
ATOM 2450 C CA . ASP A 1 313 ? -15.636 22.468 -10.475 1.00 53.72 313 ASP A CA 1
ATOM 2451 C C . ASP A 1 313 ? -16.317 22.445 -9.083 1.00 53.72 313 ASP A C 1
ATOM 2453 O O . ASP A 1 313 ? -17.462 22.017 -8.930 1.00 53.72 313 ASP A O 1
ATOM 2457 N N . ILE A 1 314 ? -15.617 22.917 -8.046 1.00 51.41 314 ILE A N 1
ATOM 2458 C CA . ILE A 1 314 ? -16.160 23.166 -6.714 1.00 51.41 314 ILE A CA 1
ATOM 2459 C C . ILE A 1 314 ? -16.746 24.584 -6.714 1.00 51.41 314 ILE A C 1
ATOM 2461 O O . ILE A 1 314 ? -16.038 25.560 -6.459 1.00 51.41 314 ILE A O 1
ATOM 2465 N N . GLU A 1 315 ? -18.051 24.704 -6.981 1.00 46.84 315 GLU A N 1
ATOM 2466 C CA . GLU A 1 315 ? -18.815 25.888 -6.576 1.00 46.84 315 GLU A CA 1
ATOM 2467 C C . GLU A 1 315 ? -18.711 26.003 -5.051 1.00 46.84 315 GLU A C 1
ATOM 2469 O O . GLU A 1 315 ? -19.265 25.201 -4.294 1.00 46.84 315 GLU A O 1
ATOM 2474 N N . TRP A 1 316 ? -17.942 26.987 -4.589 1.00 53.41 316 TRP A N 1
ATOM 2475 C CA . TRP A 1 316 ? -18.028 27.444 -3.214 1.00 53.41 316 TRP A CA 1
ATOM 2476 C C . TRP A 1 316 ? -19.388 28.114 -3.089 1.00 53.41 316 TRP A C 1
ATOM 2478 O O . TRP A 1 316 ? -19.558 29.251 -3.522 1.00 53.41 316 TRP A O 1
ATOM 2488 N N . ASP A 1 317 ? -20.367 27.387 -2.556 1.00 44.72 317 ASP A N 1
ATOM 2489 C CA . ASP A 1 317 ? -21.615 27.992 -2.114 1.00 44.72 317 ASP A CA 1
ATOM 2490 C C . ASP A 1 317 ? -21.234 28.951 -0.973 1.00 44.72 317 ASP A C 1
ATOM 2492 O O . ASP A 1 317 ? -21.055 28.551 0.183 1.00 44.72 317 ASP A O 1
ATOM 2496 N N . ASP A 1 318 ? -20.979 30.212 -1.333 1.00 45.34 318 ASP A N 1
ATOM 2497 C CA . ASP A 1 318 ? -20.781 31.308 -0.397 1.00 45.34 318 ASP A CA 1
ATOM 2498 C C . ASP A 1 318 ? -22.065 31.396 0.419 1.00 45.34 318 ASP A C 1
ATOM 2500 O O . ASP A 1 318 ? -23.084 31.937 -0.022 1.00 45.34 318 ASP A O 1
ATOM 2504 N N . PHE A 1 319 ? -22.015 30.823 1.620 1.00 40.78 319 PHE A N 1
ATOM 2505 C CA . PHE A 1 319 ? -23.093 30.828 2.597 1.00 40.78 319 PHE A CA 1
ATOM 2506 C C . PHE A 1 319 ? -23.284 32.260 3.125 1.00 40.78 319 PHE A C 1
ATOM 2508 O O . PHE A 1 319 ? -22.950 32.599 4.257 1.00 40.78 319 PHE A O 1
ATOM 2515 N N . SER A 1 320 ? -23.805 33.139 2.272 1.00 49.56 320 SER A N 1
ATOM 2516 C CA . SER A 1 320 ? -24.306 34.461 2.621 1.00 49.56 320 SER A CA 1
ATOM 2517 C C . SER A 1 320 ? -25.776 34.313 3.009 1.00 49.56 320 SER A C 1
ATOM 2519 O O . SER A 1 320 ? -26.696 34.520 2.223 1.00 49.56 320 SER A O 1
ATOM 2521 N N . GLY A 1 321 ? -25.998 33.875 4.249 1.00 37.41 321 GLY A N 1
ATOM 2522 C CA . GLY A 1 321 ? -27.330 33.595 4.776 1.00 37.41 321 GLY A CA 1
ATOM 2523 C C . GLY A 1 321 ? -27.399 33.697 6.296 1.00 37.41 321 GLY A C 1
ATOM 2524 O O . GLY A 1 321 ? -27.208 32.705 6.987 1.00 37.41 321 GLY A O 1
ATOM 2525 N N . THR A 1 322 ? -27.726 34.912 6.752 1.00 37.22 322 THR A N 1
ATOM 2526 C CA . THR A 1 322 ? -28.400 35.287 8.014 1.00 37.22 322 THR A CA 1
ATOM 2527 C C . THR A 1 322 ? -27.660 35.072 9.343 1.00 37.22 322 THR A C 1
ATOM 2529 O O . THR A 1 322 ? -27.725 34.007 9.949 1.00 37.22 322 THR A O 1
ATOM 2532 N N . GLU A 1 323 ? -27.064 36.158 9.854 1.00 41.78 323 GLU A N 1
ATOM 2533 C CA . GLU A 1 323 ? -26.721 36.376 11.271 1.00 41.78 323 GLU A CA 1
ATOM 2534 C C . GLU A 1 323 ? -27.971 36.638 12.142 1.00 41.78 323 GLU A C 1
ATOM 2536 O O . GLU A 1 323 ? -28.013 37.620 12.878 1.00 41.78 323 GLU A O 1
ATOM 2541 N N . ASP A 1 324 ? -28.990 35.779 12.101 1.00 45.09 324 ASP A N 1
ATOM 2542 C CA . ASP A 1 324 ? -30.124 35.910 13.021 1.00 45.09 324 ASP A CA 1
ATOM 2543 C C . ASP A 1 324 ? -30.230 34.693 13.952 1.00 45.09 324 ASP A C 1
ATOM 2545 O O . ASP A 1 324 ? -30.454 33.560 13.533 1.00 45.09 324 ASP A O 1
ATOM 2549 N N . GLU A 1 325 ? -30.075 35.002 15.243 1.00 45.28 325 GLU A N 1
ATOM 2550 C CA . GLU A 1 325 ? -30.496 34.240 16.424 1.00 45.28 325 GLU A CA 1
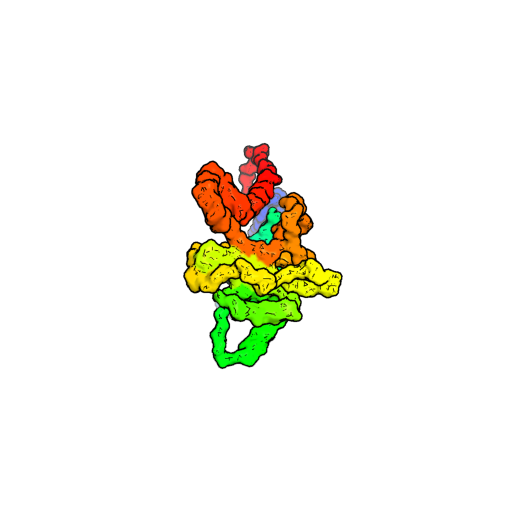ATOM 2551 C C . GLU A 1 325 ? -29.671 33.002 16.830 1.00 45.28 325 GLU A C 1
ATOM 2553 O O . GLU A 1 325 ? -30.103 31.854 16.743 1.00 45.28 325 GLU A O 1
ATOM 2558 N N . ILE A 1 326 ? -28.523 33.255 17.474 1.00 37.03 326 ILE A N 1
ATOM 2559 C CA . ILE A 1 326 ? -28.073 32.415 18.599 1.00 37.03 326 ILE A CA 1
ATOM 2560 C C . ILE A 1 326 ? -28.449 33.143 19.892 1.00 37.03 326 ILE A C 1
ATOM 2562 O O . ILE A 1 326 ? -27.652 33.868 20.490 1.00 37.03 326 ILE A O 1
ATOM 2566 N N . GLU A 1 327 ? -29.699 32.952 20.314 1.00 36.41 327 GLU A N 1
ATOM 2567 C CA . GLU A 1 327 ? -30.063 33.081 21.721 1.00 36.41 327 GLU A CA 1
ATOM 2568 C C . GLU A 1 327 ? -29.510 31.864 22.473 1.00 36.41 327 GLU A C 1
ATOM 2570 O O . GLU A 1 327 ? -29.628 30.714 22.048 1.00 36.41 327 GLU A O 1
ATOM 2575 N N . ALA A 1 328 ? -28.841 32.156 23.582 1.00 40.59 328 ALA A N 1
ATOM 2576 C CA . ALA A 1 328 ? -28.119 31.210 24.410 1.00 40.59 328 ALA A CA 1
ATOM 2577 C C . ALA A 1 328 ? -29.004 30.084 24.964 1.00 40.59 328 ALA A C 1
ATOM 2579 O O . ALA A 1 328 ? -29.995 30.373 25.635 1.00 40.59 328 ALA A O 1
ATOM 2580 N N . ILE A 1 329 ? -28.548 28.831 24.823 1.00 37.53 329 ILE A N 1
ATOM 2581 C CA . ILE A 1 329 ? -28.725 27.761 25.824 1.00 37.53 329 ILE A CA 1
ATOM 2582 C C . ILE A 1 329 ? -27.442 26.940 25.930 1.00 37.53 329 ILE A C 1
ATOM 2584 O O . ILE A 1 329 ? -26.986 26.422 24.887 1.00 37.53 329 ILE A O 1
#

InterPro domains:
  IPR000594 THIF-type NAD/FAD binding fold [PF00899] (136-240)
  IPR032197 Ubiquitin-like modifier-activating enzyme Atg7, N-terminal [PF16420] (1-85)
  IPR035985 Ubiquitin-activating enzyme-like [SSF69572] (133-240)
  IPR042523 Ubiquitin-like modifier-activating enzyme Atg7, N-terminal, subdomain 2 [G3DSA:3.40.140.100] (1-41)
  IPR045886 ThiF/MoeB/HesA family [PTHR10953] (130-224)

Solvent-accessible surface area (backbone atoms only — not comparable to full-atom values): 20523 Å² total; per-residue (Å²): 111,71,69,61,54,53,53,49,43,39,72,76,68,65,55,63,63,49,76,44,76,48,79,58,88,49,90,96,49,70,90,55,85,69,49,47,79,44,77,49,64,70,88,72,82,81,72,65,84,85,64,76,87,78,74,98,69,75,87,71,75,90,85,80,80,84,62,59,42,98,86,68,45,84,56,87,87,86,80,90,51,54,81,81,69,33,68,66,53,43,50,53,50,50,54,54,47,54,56,48,46,47,24,72,74,76,33,72,82,52,64,62,64,62,63,73,70,56,4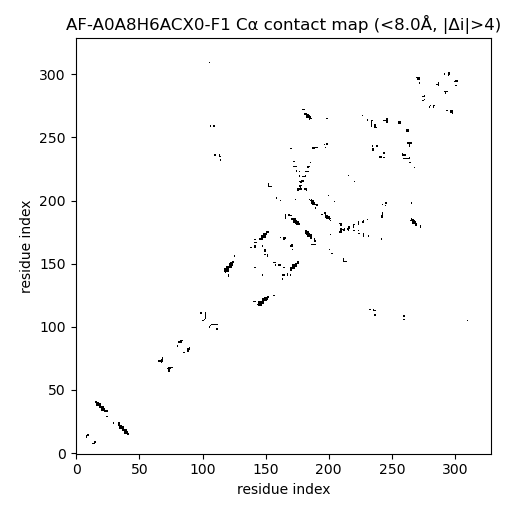1,74,42,79,46,62,82,84,84,93,84,54,72,66,65,51,48,56,49,51,51,51,53,56,72,76,29,54,31,39,39,40,58,42,77,46,78,73,74,45,48,60,60,50,53,51,32,43,74,71,65,36,42,36,36,40,46,46,52,16,49,91,46,45,41,27,36,48,37,34,34,88,47,95,89,46,73,88,72,47,49,57,48,84,82,71,56,84,85,76,72,58,61,72,44,98,58,54,49,90,58,57,67,58,53,46,50,51,53,45,50,54,51,49,54,44,31,71,69,37,94,57,28,64,62,51,63,52,76,57,98,79,66,61,95,80,74,46,73,94,43,83,75,44,81,51,70,48,66,50,67,63,49,57,65,56,46,35,73,74,44,43,66,60,39,51,54,42,49,75,73,35,88,58,50,60,31,56,62,65,51,49,41,64,56,49,50,55,56,48,53,67,57,62,77,54,79,77,79,76,84,85,74,78,100,72,81,89,75,90,130

Secondary structure (DSSP, 8-state):
-HHHHHHHHHHHH--SEEEEEE----GGGTTS---EEEEEE---SSSSSS-SSS--S--------PPPPTTS---------HHHH-HHHHHHHHHHHHHHHHHHHT-TT--HHHHHH--EEEE-----S-HHHHHHHHHHHHHH-SEEEE--SSTTTTHHHHHHHHHTT-EEEEEEE-SS-EEEEEPPPPPSS-GGGPPP-TTT-TT-PPP--S---TTHHHHHHHHHHHHHHHHHHSTTGGGPPPPPTT--TT--TT-TT----SEEE-HHHHHHHHHHHHHHHHHHHSTTHHHHHHTHHHHHHHHHHHHHT----------------

Foldseek 3Di:
DVVVVVVVCCVPVVDQKDKDWQDDDDVVPNVDPPIDIDIDGHPDPDPPPPDDDDDPPDPDPDDDDQDADPVRDRDDDDDDCCCPPPPVNVVVVVVVVVVVCCCVQQNVLQDVVLVVPAFEAEDEDDDDDPPPVVVVVLLVSLLPGQEYEAPYLDPVVVVVVVVSNQVSQHWYWYWAAAAEKIKTFIAFHDDPPDNPQGHHDPVVDPPDGHDRDPHHDPPNVVVNVVVNVLLQSQLSQDPCRRSDGADDPPDPPPCQDPGRSGGRHGMAIDQLVVCCVVCPVNSVVCPVPPPCPNCVRNVNVVVVVSVVVSVVVDDPPPPPDDPDDPDDD

Sequence (329 aa):
MLRNLLVLVKHRWRLDKIQVLRYRDIHPKREQGRSIVVTLAEKNQHLLDSVKLKALDSFIPKVTGWERNPTGKLTGRLVDLTEYLDPERLADQSVDLNLKLMKWRISPSLDLEKIKHTKCLLLGAVDAEKTRTEFELLKRLIDEHDVIFLLMDTRESRWLPTVMGKAAGKIVMNAALGFDSFVVMRHGVKIVEDSAAELGCYFCNDIVAPMNCTVTRPGVAAIASALLVELLVSILQHPLGAAAPAPAPASRSDDRGSHPLGLVPHQIRDKIVDTYKEKGWDFVHKALNESGYVEDLSGLKEVQSTAEASAADIEWDDFSGTEDEIEAI

Organism: Petromyces alliaceus (NCBI:txid209559)